Protein AF-A0A2T0JWT3-F1 (afdb_monomer)

pLDDT: mean 93.78, std 5.7, range [60.94, 98.88]

Mean predicted aligned error: 4.59 Å

Secondary structure (DSSP, 8-state):
-HHHHHHHHTSS-SSHHHHHHHHHHHHHHHHHHHHHHHHH---HHHHHHHHHHHHHHHHHHHTTTTT--HHHHHHHHHSS-HHHHHT-SS--HHHHHHHHHHHHHHHHHHHH--STTHHHHHHHHHHHHHHHHHHHHHHHHTTS-HHHHHHHHT-TT-TTHHHHHHHHHHHHHHHHHHHHHHHHHHHHHHHHHHHHHHHS---

InterPro domains:
  IPR014509 Inner membrane protein YjdF-like [PF09997] (5-185)
  IPR058534 Inner membrane protein YjdF [PIRSF020606] (6-188)

Structure (mmCIF, N/CA/C/O backbone):
data_AF-A0A2T0JWT3-F1
#
_entry.id   AF-A0A2T0JWT3-F1
#
loop_
_atom_site.group_PDB
_atom_site.id
_atom_site.type_symbol
_atom_site.label_atom_id
_atom_site.label_alt_id
_atom_site.label_comp_id
_atom_site.label_asym_id
_atom_site.label_entity_id
_atom_site.label_seq_id
_atom_site.pdbx_PDB_ins_code
_atom_site.Cartn_x
_atom_site.Cartn_y
_atom_site.Cartn_z
_atom_site.occupancy
_atom_site.B_iso_or_equiv
_atom_site.auth_seq_id
_atom_site.auth_comp_id
_atom_site.auth_asym_id
_atom_site.auth_atom_id
_atom_site.pdbx_PDB_model_num
ATOM 1 N N . MET A 1 1 ? -15.326 10.216 -9.325 1.00 74.81 1 MET A N 1
ATOM 2 C CA . MET A 1 1 ? -13.850 10.335 -9.256 1.00 74.81 1 MET A CA 1
ATOM 3 C C . MET A 1 1 ? -13.160 8.991 -9.471 1.00 74.81 1 MET A C 1
ATOM 5 O O . MET A 1 1 ? -12.483 8.870 -10.478 1.00 74.81 1 MET A O 1
ATOM 9 N N . PHE A 1 2 ? -13.388 7.963 -8.640 1.00 87.19 2 PHE A N 1
ATOM 10 C CA . PHE A 1 2 ? -12.719 6.653 -8.783 1.00 87.19 2 PHE A CA 1
ATOM 11 C C . PHE A 1 2 ? -12.914 5.973 -10.158 1.00 87.19 2 PHE A C 1
ATOM 13 O O . PHE A 1 2 ? -11.944 5.577 -10.790 1.00 87.19 2 PHE A O 1
ATOM 20 N N . GLY A 1 3 ? -14.143 5.924 -10.688 1.00 86.50 3 GLY A N 1
ATOM 21 C CA . GLY A 1 3 ? -14.382 5.377 -12.036 1.00 86.50 3 GLY A CA 1
ATOM 22 C C . GLY A 1 3 ? -13.688 6.160 -13.162 1.00 86.50 3 GLY A C 1
ATOM 23 O O . GLY A 1 3 ? -13.285 5.573 -14.158 1.00 86.50 3 GLY A O 1
ATOM 24 N N . GLY A 1 4 ? -13.483 7.469 -12.977 1.00 89.88 4 GLY A N 1
ATOM 25 C CA . GLY A 1 4 ? -12.708 8.290 -13.910 1.00 89.88 4 GLY A CA 1
ATOM 26 C C . GLY A 1 4 ? -11.220 7.943 -13.880 1.00 89.88 4 GLY A C 1
ATOM 27 O O . GLY A 1 4 ? -10.606 7.844 -14.934 1.00 89.88 4 GLY A O 1
ATOM 28 N N . LEU A 1 5 ? -10.661 7.679 -12.693 1.00 91.06 5 LEU A N 1
ATOM 29 C CA . LEU A 1 5 ? -9.284 7.198 -12.550 1.00 91.06 5 LEU A CA 1
ATOM 30 C C . LEU A 1 5 ? -9.087 5.864 -13.278 1.00 91.06 5 LEU A C 1
ATOM 32 O O . LEU A 1 5 ? -8.149 5.746 -14.056 1.00 91.06 5 LEU A O 1
ATOM 36 N N . LEU A 1 6 ? -9.992 4.896 -13.089 1.00 90.44 6 LEU A N 1
ATOM 37 C CA . LEU A 1 6 ? -9.939 3.633 -13.834 1.00 90.44 6 LEU A CA 1
ATOM 38 C C . LEU A 1 6 ? -10.000 3.866 -15.347 1.00 90.44 6 LEU A C 1
ATOM 40 O O . LEU A 1 6 ? -9.205 3.308 -16.092 1.00 90.44 6 LEU A O 1
ATOM 44 N N . ALA A 1 7 ? -10.907 4.722 -15.818 1.00 92.31 7 ALA A N 1
ATOM 45 C CA . ALA A 1 7 ? -11.008 5.017 -17.245 1.00 92.31 7 ALA A CA 1
ATOM 46 C C . ALA A 1 7 ? -9.704 5.613 -17.806 1.00 92.31 7 ALA A C 1
ATOM 48 O O . ALA A 1 7 ? -9.259 5.219 -18.882 1.00 92.31 7 ALA A O 1
ATOM 49 N N . VAL A 1 8 ? -9.054 6.509 -17.056 1.00 93.81 8 VAL A N 1
ATOM 50 C CA . VAL A 1 8 ? -7.742 7.062 -17.421 1.00 93.81 8 VAL A CA 1
ATOM 51 C C . VAL A 1 8 ? -6.673 5.973 -17.442 1.00 93.81 8 VAL A C 1
ATOM 53 O O . VAL A 1 8 ? -5.870 5.937 -18.374 1.00 93.81 8 VAL A O 1
ATOM 56 N N . THR A 1 9 ? -6.666 5.048 -16.475 1.00 93.75 9 THR A N 1
ATOM 57 C CA . THR A 1 9 ? -5.662 3.977 -16.466 1.00 93.75 9 THR A CA 1
ATOM 58 C C . THR A 1 9 ? -5.835 2.997 -17.622 1.00 93.75 9 THR A C 1
ATOM 60 O O . THR A 1 9 ? -4.856 2.367 -18.012 1.00 93.75 9 THR A O 1
ATOM 63 N N . TRP A 1 10 ? -7.019 2.930 -18.232 1.00 95.06 10 TRP A N 1
ATOM 64 C CA . TRP A 1 10 ? -7.311 2.151 -19.440 1.00 95.06 10 TRP A CA 1
ATOM 65 C C . TRP A 1 10 ? -7.192 2.941 -20.750 1.00 95.06 10 TRP A C 1
ATOM 67 O O . TRP A 1 10 ? -7.378 2.388 -21.834 1.00 95.06 10 TRP A O 1
ATOM 77 N N . TRP A 1 11 ? -6.837 4.226 -20.701 1.00 95.19 11 TRP A N 1
ATOM 78 C CA . TRP A 1 11 ? -6.586 5.001 -21.911 1.00 95.19 11 TRP A CA 1
ATOM 79 C C . TRP A 1 11 ? -5.241 4.604 -22.524 1.00 95.19 11 TRP A C 1
ATOM 81 O O . TRP A 1 11 ? -4.193 4.979 -22.001 1.00 95.19 11 TRP A O 1
ATOM 91 N N . ARG A 1 12 ? -5.251 3.838 -23.623 1.00 93.94 12 ARG A N 1
ATOM 92 C CA . ARG A 1 12 ? -4.036 3.349 -24.315 1.00 93.94 12 ARG A CA 1
ATOM 93 C C . ARG A 1 12 ? -3.025 2.733 -23.329 1.00 93.94 12 ARG A C 1
ATOM 95 O O . ARG A 1 12 ? -1.985 3.345 -23.066 1.00 93.94 12 ARG A O 1
ATOM 102 N N . PRO A 1 13 ? -3.372 1.604 -22.693 1.00 93.19 13 PRO A N 1
ATOM 103 C CA . PRO A 1 13 ? -2.504 0.975 -21.712 1.00 93.19 13 PRO A CA 1
ATOM 104 C C . PRO A 1 13 ? -1.242 0.422 -22.393 1.00 93.19 13 PRO A C 1
ATOM 106 O O . PRO A 1 13 ? -1.366 -0.175 -23.464 1.00 93.19 13 PRO A O 1
ATOM 109 N N . PRO A 1 14 ? -0.043 0.606 -21.813 1.00 92.25 14 PRO A N 1
ATOM 110 C CA . PRO A 1 14 ? 1.183 0.036 -22.373 1.00 92.25 14 PRO A CA 1
ATOM 111 C C . PRO A 1 14 ? 1.175 -1.501 -22.375 1.00 92.25 14 PRO A C 1
ATOM 113 O O . PRO A 1 14 ? 1.679 -2.108 -23.313 1.00 92.25 14 PRO A O 1
ATOM 116 N N . PHE A 1 15 ? 0.549 -2.105 -21.357 1.00 91.25 15 PHE A N 1
ATOM 117 C CA . PHE A 1 15 ? 0.535 -3.551 -21.100 1.00 91.25 15 PHE A CA 1
ATOM 118 C C . PHE A 1 15 ? -0.899 -4.031 -20.814 1.00 91.25 15 PHE A C 1
ATOM 120 O O . PHE A 1 15 ? -1.272 -4.220 -19.658 1.00 91.25 15 PHE A O 1
ATOM 127 N N . PRO A 1 16 ? -1.785 -4.116 -21.826 1.00 93.06 16 PRO A N 1
ATOM 128 C CA . PRO A 1 16 ? -3.215 -4.340 -21.601 1.00 93.06 16 PRO A CA 1
ATOM 129 C C . PRO A 1 16 ? -3.548 -5.672 -20.914 1.00 93.06 16 PRO A C 1
ATOM 131 O O . PRO A 1 16 ? -4.496 -5.715 -20.130 1.00 93.06 16 PRO A O 1
ATOM 134 N N . ALA A 1 17 ? -2.820 -6.752 -21.217 1.00 90.69 17 ALA A N 1
ATOM 135 C CA . ALA A 1 17 ? -3.115 -8.084 -20.687 1.00 90.69 17 ALA A CA 1
ATOM 136 C C . ALA A 1 17 ? -2.687 -8.203 -19.217 1.00 90.69 17 ALA A C 1
ATOM 138 O O . ALA A 1 17 ? -3.472 -8.606 -18.358 1.00 90.69 17 ALA A O 1
ATOM 139 N N . GLU A 1 18 ? -1.473 -7.762 -18.921 1.00 89.62 18 GLU A N 1
ATOM 140 C CA . GLU A 1 18 ? -0.868 -7.722 -17.595 1.00 89.62 18 GLU A CA 1
ATOM 141 C C . GLU A 1 18 ? -1.643 -6.756 -16.699 1.00 89.62 18 GLU A C 1
ATOM 143 O O . GLU A 1 18 ? -2.041 -7.094 -15.584 1.00 89.62 18 GLU A O 1
ATOM 148 N N . GLN A 1 19 ? -1.989 -5.579 -17.225 1.00 93.31 19 GLN A N 1
ATOM 149 C CA . GLN A 1 19 ? -2.844 -4.637 -16.519 1.00 93.31 19 GLN A CA 1
ATOM 150 C C . GLN A 1 19 ? -4.220 -5.241 -16.193 1.00 93.31 19 GLN A C 1
ATOM 152 O O . GLN A 1 19 ? -4.735 -4.993 -15.102 1.00 93.31 19 GLN A O 1
ATOM 157 N N . ALA A 1 20 ? -4.831 -6.024 -17.094 1.00 92.69 20 ALA A N 1
ATOM 158 C CA . ALA A 1 20 ? -6.101 -6.703 -16.813 1.00 92.69 20 ALA A CA 1
ATOM 159 C C . ALA A 1 20 ? -5.967 -7.689 -15.645 1.00 92.69 20 ALA A C 1
ATOM 161 O O . ALA A 1 20 ? -6.831 -7.733 -14.766 1.00 92.69 20 ALA A O 1
ATOM 162 N N . MET A 1 21 ? -4.869 -8.445 -15.625 1.00 90.06 21 MET A N 1
ATOM 163 C CA . MET A 1 21 ? -4.549 -9.393 -14.566 1.00 90.06 21 MET A CA 1
ATOM 164 C C . MET A 1 21 ? -4.380 -8.683 -13.219 1.00 90.06 21 MET A C 1
ATOM 166 O O . MET A 1 21 ? -5.075 -9.043 -12.271 1.00 90.06 21 MET A O 1
ATOM 170 N N . HIS A 1 22 ? -3.574 -7.623 -13.125 1.00 90.25 22 HIS A N 1
ATOM 171 C CA . HIS A 1 22 ? -3.442 -6.863 -11.874 1.00 90.25 22 HIS A CA 1
ATOM 172 C C . HIS A 1 22 ? -4.758 -6.170 -11.472 1.00 90.25 22 HIS A C 1
ATOM 174 O O . HIS A 1 22 ? -5.126 -6.135 -10.297 1.00 90.25 22 HIS A O 1
ATOM 180 N N . HIS A 1 23 ? -5.545 -5.671 -12.432 1.00 93.00 23 HIS A N 1
ATOM 181 C CA . HIS A 1 23 ? -6.866 -5.101 -12.138 1.00 93.00 23 HIS A CA 1
ATOM 182 C C . HIS A 1 23 ? -7.875 -6.125 -11.616 1.00 93.00 23 HIS A C 1
ATOM 184 O O . HIS A 1 23 ? -8.849 -5.716 -10.981 1.00 93.00 23 HIS A O 1
ATOM 190 N N . SER A 1 24 ? -7.655 -7.430 -11.804 1.00 91.69 24 SER A N 1
ATOM 191 C CA . SER A 1 24 ? -8.515 -8.455 -11.200 1.00 91.69 24 SER A CA 1
ATOM 192 C C . SER A 1 24 ? -8.563 -8.323 -9.670 1.00 91.69 24 SER A C 1
ATOM 194 O O . SER A 1 24 ? -9.649 -8.390 -9.088 1.00 91.69 24 SER A O 1
ATOM 196 N N . LEU A 1 25 ? -7.434 -7.991 -9.028 1.00 92.56 25 LEU A N 1
ATOM 197 C CA . LEU A 1 25 ? -7.370 -7.701 -7.594 1.00 92.56 25 LEU A CA 1
ATOM 198 C C . LEU A 1 25 ? -8.089 -6.402 -7.233 1.00 92.56 25 LEU A C 1
ATOM 200 O O . LEU A 1 25 ? -8.799 -6.349 -6.229 1.00 92.56 25 LEU A O 1
ATOM 204 N N . THR A 1 26 ? -7.976 -5.367 -8.069 1.00 94.50 26 THR A N 1
ATOM 205 C CA . THR A 1 26 ? -8.710 -4.110 -7.856 1.00 94.50 26 THR A CA 1
ATOM 206 C C . THR A 1 26 ? -10.222 -4.343 -7.909 1.00 94.50 26 THR A C 1
ATOM 208 O O . THR A 1 26 ? -10.958 -3.866 -7.043 1.00 94.50 26 THR A O 1
ATOM 211 N N . VAL A 1 27 ? -10.701 -5.120 -8.884 1.00 94.50 27 VAL A N 1
ATOM 212 C CA . VAL A 1 27 ? -12.118 -5.485 -9.011 1.00 94.50 27 VAL A CA 1
ATOM 213 C C . VAL A 1 27 ? -12.571 -6.330 -7.821 1.00 94.50 27 VAL A C 1
ATOM 215 O O . VAL A 1 27 ? -13.605 -6.023 -7.224 1.00 94.50 27 VAL A O 1
ATOM 218 N N . ALA A 1 28 ? -11.793 -7.340 -7.424 1.00 95.50 28 ALA A N 1
ATOM 219 C CA . ALA A 1 28 ? -12.083 -8.143 -6.239 1.00 95.50 28 ALA A CA 1
ATOM 220 C C . ALA A 1 28 ? -12.170 -7.267 -4.975 1.00 95.50 28 ALA A C 1
ATOM 222 O O . ALA A 1 28 ? -13.137 -7.363 -4.217 1.00 95.50 28 ALA A O 1
ATOM 223 N N . GLY A 1 29 ? -11.223 -6.342 -4.797 1.00 95.38 29 GLY A N 1
ATOM 224 C CA . GLY A 1 29 ? -11.204 -5.375 -3.702 1.00 95.38 29 GLY A CA 1
ATOM 225 C C . GLY A 1 29 ? -12.430 -4.459 -3.686 1.00 95.38 29 GLY A C 1
ATOM 226 O O . GLY A 1 29 ? -13.025 -4.254 -2.628 1.00 95.38 29 GLY A O 1
ATOM 227 N N . LEU A 1 30 ? -12.876 -3.964 -4.846 1.00 96.00 30 LEU A N 1
ATOM 228 C CA . LEU A 1 30 ? -14.108 -3.173 -4.961 1.00 96.00 30 LEU A CA 1
ATOM 229 C C . LEU A 1 30 ? -15.350 -3.980 -4.589 1.00 96.00 30 LEU A C 1
ATOM 231 O O . LEU A 1 30 ? -16.206 -3.484 -3.855 1.00 96.00 30 LEU A O 1
ATOM 235 N N . VAL A 1 31 ? -15.453 -5.221 -5.068 1.00 96.81 31 VAL A N 1
ATOM 236 C CA . VAL A 1 31 ? -16.569 -6.109 -4.724 1.00 96.81 31 VAL A CA 1
ATOM 237 C C . VAL A 1 31 ? -16.599 -6.345 -3.216 1.00 96.81 31 VAL A C 1
ATOM 239 O O . VAL A 1 31 ? -17.642 -6.147 -2.589 1.00 96.81 31 VAL A O 1
ATOM 242 N N . VAL A 1 32 ? -15.460 -6.684 -2.606 1.00 96.19 32 VAL A N 1
ATOM 243 C CA . VAL A 1 32 ? -15.346 -6.865 -1.151 1.00 96.19 32 VAL A CA 1
ATOM 244 C C . VAL A 1 32 ? -15.725 -5.583 -0.408 1.00 96.19 32 VAL A C 1
ATOM 246 O O . VAL A 1 32 ? -16.536 -5.643 0.517 1.00 96.19 32 VAL A O 1
ATOM 249 N N . LEU A 1 33 ? -15.224 -4.419 -0.832 1.00 96.31 33 LEU A N 1
ATOM 250 C CA . LEU A 1 33 ? -15.557 -3.125 -0.233 1.00 96.31 33 LEU A CA 1
ATOM 251 C C . LEU A 1 33 ? -17.069 -2.865 -0.257 1.00 96.31 33 LEU A C 1
ATOM 253 O O . LEU A 1 33 ? -17.649 -2.508 0.771 1.00 96.31 33 LEU A O 1
ATOM 257 N N . ILE A 1 34 ? -17.723 -3.083 -1.402 1.00 96.06 34 ILE A N 1
ATOM 258 C CA . ILE A 1 34 ? -19.172 -2.905 -1.560 1.00 96.06 34 ILE A CA 1
ATOM 259 C C . ILE A 1 34 ? -19.931 -3.868 -0.641 1.00 96.06 34 ILE A C 1
ATOM 261 O O . ILE A 1 34 ? -20.852 -3.450 0.067 1.00 96.06 34 ILE A O 1
ATOM 265 N N . LEU A 1 35 ? -19.549 -5.147 -0.607 1.00 96.88 35 LEU A N 1
ATOM 266 C CA . LEU A 1 35 ? -20.199 -6.156 0.232 1.00 96.88 35 LEU A CA 1
ATOM 267 C C . LEU A 1 35 ? -20.052 -5.840 1.727 1.00 96.88 35 LEU A C 1
ATOM 269 O O . LEU A 1 35 ? -21.036 -5.893 2.471 1.00 96.88 35 LEU A O 1
ATOM 273 N N . VAL A 1 36 ? -18.849 -5.468 2.171 1.00 95.31 36 VAL A N 1
ATOM 274 C CA . VAL A 1 36 ? -18.580 -5.087 3.564 1.00 95.31 36 VAL A CA 1
ATOM 275 C C . VAL A 1 36 ? -19.336 -3.811 3.926 1.00 95.31 36 VAL A C 1
ATOM 277 O O . VAL A 1 36 ? -19.987 -3.774 4.971 1.00 95.31 36 VAL A O 1
ATOM 280 N N . HIS A 1 37 ? -19.332 -2.792 3.062 1.00 95.31 37 HIS A N 1
ATOM 281 C CA . HIS A 1 37 ? -20.072 -1.554 3.300 1.00 95.31 37 HIS A CA 1
ATOM 282 C C . HIS A 1 37 ? -21.583 -1.806 3.408 1.00 95.31 37 HIS A C 1
ATOM 284 O O . HIS A 1 37 ? -22.215 -1.315 4.341 1.00 95.31 37 HIS A O 1
ATOM 290 N N . ARG A 1 38 ? -22.163 -2.645 2.538 1.00 94.75 38 ARG A N 1
ATOM 291 C CA . ARG A 1 38 ? -23.588 -3.012 2.615 1.00 94.75 38 ARG A CA 1
ATOM 292 C C . ARG A 1 38 ? -23.946 -3.752 3.904 1.00 94.75 38 ARG A C 1
ATOM 294 O O . ARG A 1 38 ? -25.034 -3.542 4.431 1.00 94.75 38 ARG A O 1
ATOM 301 N N . ARG A 1 39 ? -23.051 -4.604 4.416 1.00 94.38 39 ARG A N 1
ATOM 302 C CA . ARG A 1 39 ? -23.289 -5.392 5.640 1.00 94.38 39 ARG A CA 1
ATOM 303 C C . ARG A 1 39 ? -23.020 -4.620 6.931 1.00 94.38 39 ARG A C 1
ATOM 305 O O . ARG A 1 39 ? -23.690 -4.864 7.928 1.00 94.38 39 ARG A O 1
ATOM 312 N N . ARG A 1 40 ? -22.008 -3.749 6.949 1.00 90.88 40 ARG A N 1
ATOM 313 C CA . ARG A 1 40 ? -21.464 -3.151 8.184 1.00 90.88 40 ARG A CA 1
ATOM 314 C C . ARG A 1 40 ? -21.520 -1.625 8.219 1.00 90.88 40 ARG A C 1
ATOM 316 O O . ARG A 1 40 ? -21.182 -1.071 9.255 1.00 90.88 40 ARG A O 1
ATOM 323 N N . ARG A 1 41 ? -21.949 -0.967 7.132 1.00 92.00 41 ARG A N 1
ATOM 324 C CA . ARG A 1 41 ? -21.968 0.498 6.958 1.00 92.00 41 ARG A CA 1
ATOM 325 C C . ARG A 1 41 ? -20.652 1.139 7.401 1.00 92.00 41 ARG A C 1
ATOM 327 O O . ARG A 1 41 ? -20.584 1.801 8.431 1.00 92.00 41 ARG A O 1
ATOM 334 N N . LEU A 1 42 ? -19.599 0.904 6.614 1.00 92.50 42 LEU A N 1
ATOM 335 C CA . LEU A 1 42 ? -18.275 1.477 6.874 1.00 92.50 42 LEU A CA 1
ATOM 336 C C . LEU A 1 42 ? -18.356 3.001 7.058 1.00 92.50 42 LEU A C 1
ATOM 338 O O . LEU A 1 42 ? -19.050 3.652 6.270 1.00 92.50 42 LEU A O 1
ATOM 342 N N . PRO A 1 43 ? -17.621 3.576 8.028 1.00 94.25 43 PRO A N 1
ATOM 343 C CA . PRO A 1 43 ? -17.493 5.020 8.125 1.00 94.25 43 PRO A CA 1
ATOM 344 C C . PRO A 1 43 ? -16.812 5.562 6.866 1.00 94.25 43 PRO A C 1
ATOM 346 O O . PRO A 1 43 ? -16.016 4.871 6.219 1.00 94.25 43 PRO A O 1
ATOM 349 N N . PHE A 1 44 ? -17.109 6.818 6.531 1.00 95.19 44 PHE A N 1
ATOM 350 C CA . PHE A 1 44 ? -16.586 7.462 5.326 1.00 95.19 44 PHE A CA 1
ATOM 351 C C . PHE A 1 44 ? -15.054 7.403 5.248 1.00 95.19 44 PHE A C 1
ATOM 353 O O . PHE A 1 44 ? -14.516 7.111 4.186 1.00 95.19 44 PHE A O 1
ATOM 360 N N . SER A 1 45 ? -14.357 7.597 6.372 1.00 95.31 45 SER A N 1
ATOM 361 C CA . SER A 1 45 ? -12.893 7.521 6.443 1.00 95.31 45 SER A CA 1
ATOM 362 C C . SER A 1 45 ? -12.355 6.154 6.018 1.00 95.31 45 SER A C 1
ATOM 364 O O . SER A 1 45 ? -11.473 6.087 5.169 1.00 95.31 45 SER A O 1
ATOM 366 N N . SER A 1 46 ? -12.916 5.058 6.538 1.00 96.25 46 SER A N 1
ATOM 367 C CA . SER A 1 46 ? -12.519 3.703 6.140 1.00 96.25 46 SER A CA 1
ATOM 368 C C . SER A 1 46 ? -12.808 3.438 4.668 1.00 96.25 46 SER A C 1
ATOM 370 O O . SER A 1 46 ? -11.968 2.885 3.970 1.00 96.25 46 SER A O 1
ATOM 372 N N . TYR A 1 47 ? -13.974 3.860 4.178 1.00 96.31 47 TYR A N 1
ATOM 373 C CA . TYR A 1 47 ? -14.327 3.700 2.769 1.00 96.31 47 TYR A CA 1
ATOM 374 C C . TYR A 1 47 ? -13.371 4.479 1.849 1.00 96.31 47 TYR A C 1
ATOM 376 O O . TYR A 1 47 ? -12.903 3.946 0.844 1.00 96.31 47 TYR A O 1
ATOM 384 N N . ALA A 1 48 ? -13.035 5.716 2.221 1.00 96.69 48 ALA A N 1
ATOM 385 C CA . ALA A 1 48 ? -12.100 6.562 1.492 1.00 96.69 48 ALA A CA 1
ATOM 386 C C . ALA A 1 48 ? -10.678 5.984 1.484 1.00 96.69 48 ALA A C 1
ATOM 388 O O . ALA A 1 48 ? -10.063 5.959 0.425 1.00 96.69 48 ALA A O 1
ATOM 389 N N . LEU A 1 49 ? -10.179 5.467 2.614 1.00 97.94 49 LEU A N 1
ATOM 390 C CA . LEU A 1 49 ? -8.857 4.828 2.689 1.00 97.94 49 LEU A CA 1
ATOM 391 C C . LEU A 1 49 ? -8.742 3.643 1.725 1.00 97.94 49 LEU A C 1
ATOM 393 O O . LEU A 1 49 ? -7.772 3.556 0.976 1.00 97.94 49 LEU A O 1
ATOM 397 N N . ILE A 1 50 ? -9.755 2.771 1.681 1.00 97.75 50 ILE A N 1
ATOM 398 C CA . ILE A 1 50 ? -9.748 1.641 0.743 1.00 97.75 50 ILE A CA 1
ATOM 399 C C . ILE A 1 50 ? -9.819 2.128 -0.710 1.00 97.75 50 ILE A C 1
ATOM 401 O O . ILE A 1 50 ? -9.103 1.606 -1.558 1.00 97.75 50 ILE A O 1
ATOM 405 N N . LEU A 1 51 ? -10.620 3.155 -1.019 1.00 97.19 51 LEU A N 1
ATOM 406 C CA . LEU A 1 51 ? -10.650 3.726 -2.372 1.00 97.19 51 LEU A CA 1
ATOM 407 C C . LEU A 1 51 ? -9.331 4.395 -2.779 1.00 97.19 51 LEU A C 1
ATOM 409 O O . LEU A 1 51 ? -8.956 4.306 -3.946 1.00 97.19 51 LEU A O 1
ATOM 413 N N . ILE A 1 52 ? -8.639 5.058 -1.851 1.00 97.31 52 ILE A N 1
ATOM 414 C CA . ILE A 1 52 ? -7.314 5.645 -2.092 1.00 97.31 52 ILE A CA 1
ATOM 415 C C . ILE A 1 52 ? -6.324 4.535 -2.440 1.00 97.31 52 ILE A C 1
ATOM 417 O O . ILE A 1 52 ? -5.658 4.625 -3.470 1.00 97.31 52 ILE A O 1
ATOM 421 N N . PHE A 1 53 ? -6.285 3.465 -1.640 1.00 98.19 53 PHE A N 1
ATOM 422 C CA . PHE A 1 53 ? -5.435 2.309 -1.914 1.00 98.19 53 PHE A CA 1
ATOM 423 C C . PHE A 1 53 ? -5.745 1.676 -3.276 1.00 98.19 53 PHE A C 1
ATOM 425 O O . PHE A 1 53 ? -4.845 1.502 -4.091 1.00 98.19 53 PHE A O 1
ATOM 432 N N . LEU A 1 54 ? -7.019 1.399 -3.570 1.00 97.75 54 LEU A N 1
ATOM 433 C CA . LEU A 1 54 ? -7.420 0.826 -4.860 1.00 97.75 54 LEU A CA 1
ATOM 434 C C . LEU A 1 54 ? -7.093 1.761 -6.033 1.00 97.75 54 LEU A C 1
ATOM 436 O O . LEU A 1 54 ? -6.825 1.300 -7.140 1.00 97.75 54 LEU A O 1
ATOM 440 N N . GLY A 1 55 ? -7.092 3.075 -5.803 1.00 97.38 55 GLY A N 1
ATOM 441 C CA . GLY A 1 55 ? -6.690 4.059 -6.800 1.00 97.38 55 GLY A CA 1
ATOM 442 C C . GLY A 1 55 ? -5.192 3.995 -7.078 1.00 97.38 55 GLY A C 1
ATOM 443 O O . GLY A 1 55 ? -4.790 3.955 -8.239 1.00 97.38 55 GLY A O 1
ATOM 444 N N . LEU A 1 56 ? -4.375 3.908 -6.027 1.00 97.38 56 LEU A N 1
ATOM 445 C CA . LEU A 1 56 ? -2.932 3.716 -6.150 1.00 97.38 56 LEU A CA 1
ATOM 446 C C . LEU A 1 56 ? -2.602 2.391 -6.854 1.00 97.38 56 LEU A C 1
ATOM 448 O O . LEU A 1 56 ? -1.818 2.385 -7.797 1.00 97.38 56 LEU A O 1
ATOM 452 N N . HIS A 1 57 ? -3.274 1.303 -6.476 1.00 96.94 57 HIS A N 1
ATOM 453 C CA . HIS A 1 57 ? -3.156 0.000 -7.135 1.00 96.94 57 HIS A CA 1
ATOM 454 C C . HIS A 1 57 ? -3.543 0.073 -8.621 1.00 96.94 57 HIS A C 1
ATOM 456 O O . HIS A 1 57 ? -2.911 -0.552 -9.468 1.00 96.94 57 HIS A O 1
ATOM 462 N N . SER A 1 58 ? -4.560 0.864 -8.972 1.00 96.88 58 SER A N 1
ATOM 463 C CA . SER A 1 58 ? -4.977 1.055 -10.368 1.00 96.88 58 SER A CA 1
ATOM 464 C C . SER A 1 58 ? -3.931 1.792 -11.201 1.00 96.88 58 SER A C 1
ATOM 466 O O . SER A 1 58 ? -3.767 1.498 -12.386 1.00 96.88 58 SER A O 1
ATOM 468 N N . VAL A 1 59 ? -3.258 2.773 -10.592 1.00 96.81 59 VAL A N 1
ATOM 469 C CA . VAL A 1 59 ? -2.112 3.468 -11.188 1.00 96.81 59 VAL A CA 1
ATOM 470 C C . VAL A 1 59 ? -0.970 2.470 -11.359 1.00 96.81 59 VAL A C 1
ATOM 472 O O . VAL A 1 59 ? -0.490 2.326 -12.474 1.00 96.81 59 VAL A O 1
ATOM 475 N N . ALA A 1 60 ? -0.610 1.716 -10.318 1.00 95.88 60 ALA A N 1
ATOM 476 C CA . ALA A 1 60 ? 0.456 0.715 -10.370 1.00 95.88 60 ALA A CA 1
ATOM 477 C C . ALA A 1 60 ? 0.241 -0.311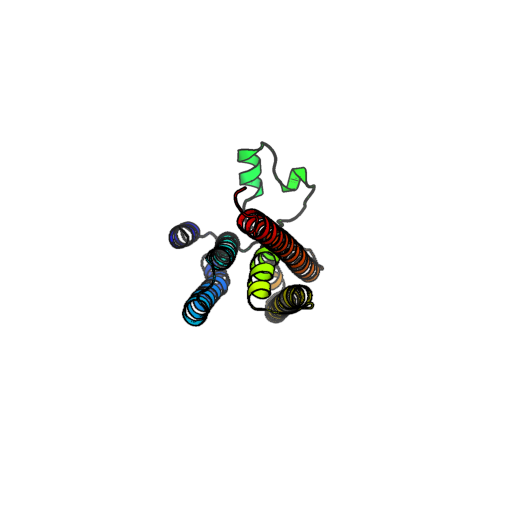 -11.495 1.00 95.88 60 ALA A C 1
ATOM 479 O O . ALA A 1 60 ? 1.106 -0.487 -12.351 1.00 95.88 60 ALA A O 1
ATOM 480 N N . ALA A 1 61 ? -0.959 -0.898 -11.559 1.00 94.75 61 ALA A N 1
ATOM 481 C CA . ALA A 1 61 ? -1.337 -1.923 -12.529 1.00 94.75 61 ALA A CA 1
ATOM 482 C C . ALA A 1 61 ? -1.153 -1.481 -13.989 1.00 94.75 61 ALA A C 1
ATOM 484 O O . ALA A 1 61 ? -0.799 -2.295 -14.837 1.00 94.75 61 ALA A O 1
ATOM 485 N N . ARG A 1 62 ? -1.356 -0.193 -14.300 1.00 95.19 62 ARG A N 1
ATOM 486 C CA . ARG A 1 62 ? -1.157 0.333 -15.662 1.00 95.19 62 ARG A CA 1
ATOM 487 C C . ARG A 1 62 ? 0.277 0.190 -16.157 1.00 95.19 62 ARG A C 1
ATOM 489 O O . ARG A 1 62 ? 0.497 0.035 -17.357 1.00 95.19 62 ARG A O 1
ATOM 496 N N . TRP A 1 63 ? 1.232 0.282 -15.247 1.00 95.00 63 TRP A N 1
ATOM 497 C CA . TRP A 1 63 ? 2.651 0.197 -15.555 1.00 95.00 63 TRP A CA 1
ATOM 498 C C . TRP A 1 63 ? 3.309 -0.996 -14.861 1.00 95.00 63 TRP A C 1
ATOM 500 O O . TRP A 1 63 ? 4.508 -0.960 -14.596 1.00 95.00 63 TRP A O 1
ATOM 510 N N . MET A 1 64 ? 2.521 -2.034 -14.553 1.00 92.69 64 MET A N 1
ATOM 511 C CA . MET A 1 64 ? 2.990 -3.278 -13.932 1.00 92.69 64 MET A CA 1
ATOM 512 C C . MET A 1 64 ? 3.867 -3.029 -12.698 1.00 92.69 64 MET A C 1
ATOM 514 O O . MET A 1 64 ? 4.803 -3.772 -12.454 1.00 92.69 64 MET A O 1
ATOM 518 N N . TYR A 1 65 ? 3.571 -1.960 -11.946 1.00 93.75 65 TYR A N 1
ATOM 519 C CA . TYR A 1 65 ? 4.301 -1.491 -10.764 1.00 93.75 65 TYR A CA 1
ATOM 520 C C . TYR A 1 65 ? 5.731 -1.006 -11.064 1.00 93.75 65 TYR A C 1
ATOM 522 O O . TYR A 1 65 ? 6.067 0.135 -10.753 1.00 93.75 65 TYR A O 1
ATOM 530 N N . SER A 1 66 ? 6.544 -1.804 -11.750 1.00 93.75 66 SER A N 1
ATOM 531 C CA . SER A 1 66 ? 7.954 -1.553 -12.058 1.00 93.75 66 SER A CA 1
ATOM 532 C C . SER A 1 66 ? 8.213 -0.422 -13.056 1.00 93.75 66 SER A C 1
ATOM 534 O O . SER A 1 66 ? 9.331 0.091 -13.111 1.00 93.75 66 SER A O 1
ATOM 536 N N . PHE A 1 67 ? 7.216 -0.023 -13.852 1.00 94.19 67 PHE A N 1
ATOM 537 C CA . PHE A 1 67 ? 7.384 0.966 -14.926 1.00 94.19 67 PHE A CA 1
ATOM 538 C C . PHE A 1 67 ? 6.612 2.264 -14.683 1.00 94.19 67 PHE A C 1
ATOM 540 O O . PHE A 1 67 ? 6.401 3.039 -15.620 1.00 94.19 67 PHE A O 1
ATOM 547 N N . VAL A 1 68 ? 6.136 2.506 -13.455 1.00 96.31 68 VAL A N 1
ATOM 548 C CA . VAL A 1 68 ? 5.424 3.752 -13.148 1.00 96.31 68 VAL A CA 1
ATOM 549 C C . VAL A 1 68 ? 6.392 4.925 -13.328 1.00 96.31 68 VAL A C 1
ATOM 551 O O . VAL A 1 68 ? 7.421 4.956 -12.649 1.00 96.31 68 VAL A O 1
ATOM 554 N N . PRO A 1 69 ? 6.086 5.908 -14.196 1.00 96.69 69 PRO A N 1
ATOM 555 C CA . PRO A 1 69 ? 7.041 6.940 -14.595 1.00 96.69 69 PRO A CA 1
ATOM 556 C C . PRO A 1 69 ? 7.111 8.085 -13.572 1.00 96.69 69 PRO A C 1
ATOM 558 O O . PRO A 1 69 ? 7.033 9.261 -13.929 1.00 96.69 69 PRO A O 1
ATOM 561 N N . TYR A 1 70 ? 7.239 7.755 -12.281 1.00 96.38 70 TYR A N 1
ATOM 562 C CA . TYR A 1 70 ? 7.292 8.766 -11.226 1.00 96.38 70 TYR A CA 1
ATOM 563 C C . TYR A 1 70 ? 8.518 9.669 -11.367 1.00 96.38 70 TYR A C 1
ATOM 565 O O . TYR A 1 70 ? 8.423 10.847 -11.044 1.00 96.38 70 TYR A O 1
ATOM 573 N N . ASP A 1 71 ? 9.631 9.157 -11.897 1.00 96.94 71 ASP A N 1
ATOM 574 C CA . ASP A 1 71 ? 10.852 9.937 -12.100 1.00 96.94 71 ASP A CA 1
ATOM 575 C C . ASP A 1 71 ? 10.677 11.034 -13.145 1.00 96.94 71 ASP A C 1
ATOM 577 O O . ASP A 1 71 ? 11.143 12.157 -12.947 1.00 96.94 71 ASP A O 1
ATOM 581 N N . ASP A 1 72 ? 9.949 10.744 -14.224 1.00 97.12 72 ASP A N 1
ATOM 582 C CA . ASP A 1 72 ? 9.611 11.744 -15.234 1.00 97.12 72 ASP A CA 1
ATOM 583 C C . ASP A 1 72 ? 8.663 12.798 -14.660 1.00 97.12 72 ASP A C 1
ATOM 585 O O . ASP A 1 72 ? 8.837 13.993 -14.911 1.00 97.12 72 ASP A O 1
ATOM 589 N N . TRP A 1 73 ? 7.694 12.382 -13.836 1.00 96.69 73 TRP A N 1
ATOM 590 C CA . TRP A 1 73 ? 6.787 13.307 -13.155 1.00 96.69 73 TRP A CA 1
ATOM 591 C C . TRP A 1 73 ? 7.540 14.225 -12.193 1.00 96.69 73 TRP A C 1
ATOM 593 O O . TRP A 1 73 ? 7.347 15.439 -12.229 1.00 96.69 73 TRP A O 1
ATOM 603 N N . THR A 1 74 ? 8.424 13.681 -11.353 1.00 97.38 74 THR A N 1
ATOM 604 C CA . THR A 1 74 ? 9.197 14.489 -10.403 1.00 97.38 74 THR A CA 1
ATOM 605 C C . THR A 1 74 ? 10.218 15.364 -11.106 1.00 97.38 74 THR A C 1
ATOM 607 O O . THR A 1 74 ? 10.384 16.512 -10.710 1.00 97.38 74 THR A O 1
ATOM 610 N N . ARG A 1 75 ? 10.827 14.899 -12.202 1.00 97.31 75 ARG A N 1
ATOM 611 C CA . ARG A 1 75 ? 11.722 15.729 -13.013 1.00 97.31 75 ARG A CA 1
ATOM 612 C C . ARG A 1 75 ? 10.973 16.908 -13.629 1.00 97.31 75 ARG A C 1
ATOM 614 O O . ARG A 1 75 ? 11.470 18.029 -13.576 1.00 97.31 75 ARG A O 1
ATOM 621 N N . ALA A 1 76 ? 9.765 16.687 -14.145 1.00 97.25 76 ALA A N 1
ATOM 622 C CA . ALA A 1 76 ? 8.925 17.757 -14.681 1.00 97.25 76 ALA A CA 1
ATOM 623 C C . ALA A 1 76 ? 8.470 18.767 -13.609 1.00 97.25 76 ALA A C 1
ATOM 625 O O . ALA A 1 76 ? 8.323 19.949 -13.912 1.00 97.25 76 ALA A O 1
ATOM 626 N N . LEU A 1 77 ? 8.247 18.319 -12.367 1.00 97.12 77 LEU A N 1
ATOM 627 C CA . LEU A 1 77 ? 7.738 19.160 -11.275 1.00 97.12 77 LEU A CA 1
ATOM 628 C C . LEU A 1 77 ? 8.835 19.865 -10.465 1.00 97.12 77 LEU A C 1
ATOM 630 O O . LEU A 1 77 ? 8.640 20.997 -10.028 1.00 97.12 77 LEU A O 1
ATOM 634 N N . PHE A 1 78 ? 9.968 19.201 -10.246 1.00 96.44 78 PHE A N 1
ATOM 635 C CA . PHE A 1 78 ? 11.015 19.619 -9.307 1.00 96.44 78 PHE A CA 1
ATOM 636 C C . PHE A 1 78 ? 12.392 19.788 -9.963 1.00 96.44 78 PHE A C 1
ATOM 638 O O . PHE A 1 78 ? 13.334 20.207 -9.296 1.00 96.44 78 PHE A O 1
ATOM 645 N N . GLY A 1 79 ? 12.536 19.467 -11.252 1.00 96.19 79 GLY A N 1
ATOM 646 C CA . GLY A 1 79 ? 13.801 19.577 -11.987 1.00 96.19 79 GLY A CA 1
ATOM 647 C C . GLY A 1 79 ? 14.804 18.446 -11.726 1.00 96.19 79 GLY A C 1
ATOM 648 O O . GLY A 1 79 ? 15.860 18.425 -12.347 1.00 96.19 79 GLY A O 1
ATOM 649 N N . THR A 1 80 ? 14.480 17.492 -10.851 1.00 95.81 80 THR A N 1
ATOM 650 C CA . THR A 1 80 ? 15.281 16.292 -10.566 1.00 95.81 80 THR A CA 1
ATOM 651 C C . THR A 1 80 ? 14.364 15.085 -10.414 1.00 95.81 80 THR A C 1
ATOM 653 O O . THR A 1 80 ? 13.202 15.227 -10.022 1.00 95.81 80 THR A O 1
ATOM 656 N N . SER A 1 81 ? 14.852 13.898 -10.771 1.00 96.62 81 SER A N 1
ATOM 657 C CA . SER A 1 81 ? 14.086 12.677 -10.530 1.00 96.62 81 SER A CA 1
ATOM 658 C C . SER A 1 81 ? 14.168 12.240 -9.065 1.00 96.62 81 SER A C 1
ATOM 660 O O . SER A 1 81 ? 15.134 12.540 -8.361 1.00 96.62 81 SER A O 1
ATOM 662 N N . LEU A 1 82 ? 13.144 11.529 -8.596 1.00 95.94 82 LEU A N 1
ATOM 663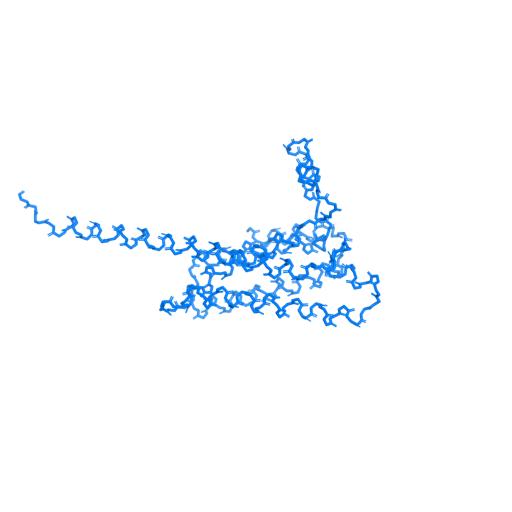 C CA . LEU A 1 82 ? 13.105 11.020 -7.230 1.00 95.94 82 LEU A CA 1
ATOM 664 C C . LEU A 1 82 ? 14.222 9.998 -7.000 1.00 95.94 82 LEU A C 1
ATOM 666 O O . LEU A 1 82 ? 14.876 10.032 -5.959 1.00 95.94 82 LEU A O 1
ATOM 670 N N . SER A 1 83 ? 14.467 9.136 -7.987 1.00 95.44 83 SER A N 1
ATOM 671 C CA . SER A 1 83 ? 15.528 8.135 -7.928 1.00 95.44 83 SER A CA 1
ATOM 672 C C . SER A 1 83 ? 16.919 8.777 -7.903 1.00 95.44 83 SER A C 1
ATOM 674 O O . SER A 1 83 ? 17.743 8.364 -7.094 1.00 95.44 83 SER A O 1
ATOM 676 N N . GLU A 1 84 ? 17.181 9.835 -8.685 1.00 94.81 84 GLU A N 1
ATOM 677 C CA . GLU A 1 84 ? 18.445 10.597 -8.600 1.00 94.81 84 GLU A CA 1
ATOM 678 C C . GLU A 1 84 ? 18.638 11.215 -7.207 1.00 94.81 84 GLU A C 1
ATOM 680 O O . GLU A 1 84 ? 19.711 11.091 -6.618 1.00 94.81 84 GLU A O 1
ATOM 685 N N . ALA A 1 85 ? 17.600 11.858 -6.661 1.00 96.00 85 ALA A N 1
ATOM 686 C CA . ALA A 1 85 ? 17.674 12.511 -5.356 1.00 96.00 85 ALA A CA 1
ATOM 687 C C . ALA A 1 85 ? 17.904 11.518 -4.202 1.00 96.00 85 ALA A C 1
ATOM 689 O O . ALA A 1 85 ? 18.547 11.862 -3.210 1.00 96.00 85 ALA A O 1
ATOM 690 N N . ALA A 1 86 ? 17.379 10.297 -4.324 1.00 95.69 86 ALA A N 1
ATOM 691 C CA . ALA A 1 86 ? 17.486 9.250 -3.312 1.00 95.69 86 ALA A CA 1
ATOM 692 C C . ALA A 1 86 ? 18.632 8.247 -3.559 1.00 95.69 86 ALA A C 1
ATOM 694 O O . ALA A 1 86 ? 18.897 7.411 -2.694 1.00 95.69 86 ALA A O 1
ATOM 695 N N . GLY A 1 87 ? 19.307 8.319 -4.712 1.00 95.81 87 GLY A N 1
ATOM 696 C CA . GLY A 1 87 ? 20.332 7.356 -5.125 1.00 95.81 87 GLY A CA 1
ATOM 697 C C . GLY A 1 87 ? 19.774 5.956 -5.399 1.00 95.81 87 GLY A C 1
ATOM 698 O O . GLY A 1 87 ? 20.425 4.964 -5.080 1.00 95.81 87 GLY A O 1
ATOM 699 N N . TRP A 1 88 ? 18.549 5.861 -5.915 1.00 95.19 88 TRP A N 1
ATOM 700 C CA . TRP A 1 88 ? 17.894 4.586 -6.199 1.00 95.19 88 TRP A CA 1
ATOM 701 C C . TRP A 1 88 ? 18.261 4.050 -7.578 1.00 95.19 88 TRP A C 1
ATOM 703 O O . TRP A 1 88 ? 18.292 4.783 -8.563 1.00 95.19 88 TRP A O 1
ATOM 713 N N . GLU A 1 89 ? 18.481 2.739 -7.639 1.00 92.56 89 GLU A N 1
ATOM 714 C CA . GLU A 1 89 ? 18.826 2.021 -8.872 1.00 92.56 89 GLU A CA 1
ATOM 715 C C . GLU A 1 89 ? 17.621 1.296 -9.493 1.00 92.56 89 GLU A C 1
ATOM 717 O O . GLU A 1 89 ? 17.701 0.828 -10.627 1.00 92.56 89 GLU A O 1
ATOM 722 N N . ARG A 1 90 ? 16.495 1.210 -8.766 1.00 93.44 90 ARG A N 1
ATOM 723 C CA . ARG A 1 90 ? 15.262 0.553 -9.219 1.00 93.44 90 ARG A CA 1
ATOM 724 C C . ARG A 1 90 ? 14.023 1.410 -8.970 1.00 93.44 90 ARG A C 1
ATOM 726 O O . ARG A 1 90 ? 14.058 2.385 -8.220 1.00 93.44 90 ARG A O 1
ATOM 733 N N . ASN A 1 91 ? 12.913 1.008 -9.582 1.00 95.69 91 ASN A N 1
ATOM 734 C CA . ASN A 1 91 ? 11.617 1.632 -9.372 1.00 95.69 91 ASN A CA 1
ATOM 735 C C . ASN A 1 91 ? 11.014 1.143 -8.045 1.00 95.69 91 ASN A C 1
ATOM 737 O O . ASN A 1 91 ? 10.865 -0.054 -7.820 1.00 95.69 91 ASN A O 1
ATOM 741 N N . HIS A 1 92 ? 10.643 2.062 -7.155 1.00 96.19 92 HIS A N 1
ATOM 742 C CA . HIS A 1 92 ? 10.095 1.718 -5.836 1.00 96.19 92 HIS A CA 1
ATOM 743 C C . HIS A 1 92 ? 8.580 1.921 -5.715 1.00 96.19 92 HIS A C 1
ATOM 745 O O . HIS A 1 92 ? 8.059 2.067 -4.607 1.00 96.19 92 HIS A O 1
ATOM 751 N N . PHE A 1 93 ? 7.845 1.947 -6.829 1.00 96.75 93 PHE A N 1
ATOM 752 C CA . PHE A 1 93 ? 6.401 2.155 -6.764 1.00 96.75 93 PHE A CA 1
ATOM 753 C C . PHE A 1 93 ? 5.669 0.985 -6.105 1.00 96.75 93 PHE A C 1
ATOM 755 O O . PHE A 1 93 ? 4.700 1.213 -5.384 1.00 96.75 93 PHE A O 1
ATOM 762 N N . ASP A 1 94 ? 6.152 -0.244 -6.280 1.00 95.75 94 ASP A N 1
ATOM 763 C CA . ASP A 1 94 ? 5.572 -1.405 -5.607 1.00 95.75 94 ASP A CA 1
ATOM 764 C C . ASP A 1 94 ? 5.681 -1.301 -4.077 1.00 95.75 94 ASP A C 1
ATOM 766 O O . ASP A 1 94 ? 4.682 -1.291 -3.356 1.00 95.75 94 ASP A O 1
ATOM 770 N N . ARG A 1 95 ? 6.875 -0.967 -3.586 1.00 96.94 95 ARG A N 1
ATOM 771 C CA . ARG A 1 95 ? 7.127 -0.625 -2.176 1.00 96.94 95 ARG A CA 1
ATOM 772 C C . ARG A 1 95 ? 6.198 0.453 -1.630 1.00 96.94 95 ARG A C 1
ATOM 774 O O . ARG A 1 95 ? 5.763 0.384 -0.477 1.00 96.94 95 ARG A O 1
ATOM 781 N N . LEU A 1 96 ? 5.891 1.465 -2.441 1.00 97.81 96 LEU A N 1
ATOM 782 C CA . LEU A 1 96 ? 4.920 2.494 -2.078 1.00 97.81 96 LEU A CA 1
ATOM 783 C C . LEU A 1 96 ? 3.506 1.909 -1.949 1.00 97.81 96 LEU A C 1
ATOM 785 O O . LEU A 1 96 ? 2.794 2.272 -1.010 1.00 97.81 96 LEU A O 1
ATOM 789 N N . VAL A 1 97 ? 3.098 1.009 -2.848 1.00 98.06 97 VAL A N 1
ATOM 790 C CA . VAL A 1 97 ? 1.812 0.300 -2.763 1.00 98.06 97 VAL A CA 1
ATOM 791 C C . VAL A 1 97 ? 1.744 -0.553 -1.498 1.00 98.06 97 VAL A C 1
ATOM 793 O O . VAL A 1 97 ? 0.742 -0.462 -0.790 1.00 98.06 97 VAL A O 1
ATOM 796 N N . HIS A 1 98 ? 2.798 -1.290 -1.145 1.00 98.50 98 HIS A N 1
ATOM 797 C CA . HIS A 1 98 ? 2.842 -2.084 0.089 1.00 98.50 98 HIS A CA 1
ATOM 798 C C . HIS A 1 98 ? 2.779 -1.210 1.346 1.00 98.50 98 HIS A C 1
ATOM 800 O O . HIS A 1 98 ? 1.962 -1.451 2.239 1.00 98.50 98 HIS A O 1
ATOM 806 N N . LEU A 1 99 ? 3.547 -0.119 1.400 1.00 98.81 99 LEU A N 1
ATOM 807 C CA . LEU A 1 99 ? 3.437 0.855 2.489 1.00 98.81 99 LEU A CA 1
ATOM 808 C C . LEU A 1 99 ? 2.009 1.421 2.598 1.00 98.81 99 LEU A C 1
ATOM 810 O O . LEU A 1 99 ? 1.449 1.514 3.696 1.00 98.81 99 LEU A O 1
ATOM 814 N N . ALA A 1 100 ? 1.400 1.778 1.464 1.00 98.75 100 ALA A N 1
ATOM 815 C CA . ALA A 1 100 ? 0.042 2.304 1.401 1.00 98.75 100 ALA A CA 1
ATOM 816 C C . ALA A 1 100 ? -1.015 1.259 1.785 1.00 98.75 100 ALA A C 1
ATOM 818 O O . ALA A 1 100 ? -2.003 1.624 2.428 1.00 98.75 100 ALA A O 1
ATOM 819 N N . TYR A 1 101 ? -0.806 -0.018 1.446 1.00 98.75 101 TYR A N 1
ATOM 820 C CA . TYR A 1 101 ? -1.651 -1.133 1.868 1.00 98.75 101 TYR A CA 1
ATOM 821 C C . TYR A 1 101 ? -1.767 -1.135 3.387 1.00 98.75 101 TYR A C 1
ATOM 823 O O . TYR A 1 101 ? -2.868 -1.007 3.924 1.00 98.75 101 TYR A O 1
ATOM 831 N N . GLY A 1 102 ? -0.632 -1.139 4.088 1.00 98.75 102 GLY A N 1
ATOM 832 C CA . GLY A 1 102 ? -0.626 -1.073 5.543 1.00 98.75 102 GLY A CA 1
ATOM 833 C C . GLY A 1 102 ? -1.242 0.204 6.097 1.00 98.75 102 GLY A C 1
ATOM 834 O O . GLY A 1 102 ? -2.102 0.144 6.980 1.00 98.75 102 GLY A O 1
ATOM 835 N N . LEU A 1 103 ? -0.853 1.359 5.552 1.00 98.81 103 LEU A N 1
ATOM 836 C CA . LEU A 1 103 ? -1.334 2.662 6.011 1.00 98.81 103 LEU A C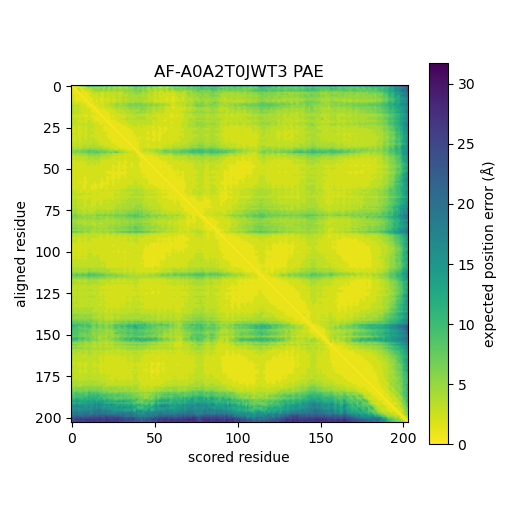A 1
ATOM 837 C C . LEU A 1 103 ? -2.859 2.801 5.890 1.00 98.81 103 LEU A C 1
ATOM 839 O O . LEU A 1 103 ? -3.486 3.428 6.745 1.00 98.81 103 LEU A O 1
ATOM 843 N N . CYS A 1 104 ? -3.461 2.197 4.863 1.00 98.69 104 CYS A N 1
ATOM 844 C CA . CYS A 1 104 ? -4.900 2.243 4.622 1.00 98.69 104 CYS A CA 1
ATOM 845 C C . CYS A 1 104 ? -5.657 1.136 5.365 1.00 98.69 104 CYS A C 1
ATOM 847 O O . CYS A 1 104 ? -6.678 1.415 5.997 1.00 98.69 104 CYS A O 1
ATOM 849 N N . PHE A 1 105 ? -5.180 -0.110 5.319 1.00 98.56 105 PHE A N 1
ATOM 850 C CA . PHE A 1 105 ? -5.889 -1.249 5.908 1.00 98.56 105 PHE A CA 1
ATOM 851 C C . PHE A 1 105 ? -5.728 -1.336 7.424 1.00 98.56 105 PHE A C 1
ATOM 853 O O . PHE A 1 105 ? -6.695 -1.692 8.095 1.00 98.56 105 PHE A O 1
ATOM 860 N N . GLY A 1 106 ? -4.580 -0.955 7.991 1.00 98.50 106 GLY A N 1
ATOM 861 C CA . GLY A 1 106 ? -4.356 -0.974 9.442 1.00 98.50 106 GLY A CA 1
ATOM 862 C C . GLY A 1 106 ? -5.452 -0.234 10.231 1.00 98.50 106 GLY A C 1
ATOM 863 O O . GLY A 1 106 ? -6.100 -0.842 11.090 1.00 98.50 106 GLY A O 1
ATOM 864 N N . PRO A 1 107 ? -5.747 1.044 9.918 1.00 98.25 107 PRO A N 1
ATOM 865 C CA . PRO A 1 107 ? -6.867 1.789 10.503 1.00 98.25 107 PRO A CA 1
ATOM 866 C C . PRO A 1 107 ? -8.238 1.139 10.295 1.00 98.25 107 PRO A C 1
ATOM 868 O O . PRO A 1 107 ? -9.078 1.148 11.198 1.00 98.25 107 PRO A O 1
ATOM 871 N N . VAL A 1 108 ? -8.483 0.585 9.103 1.00 97.88 108 VAL A N 1
ATOM 872 C CA . VAL A 1 108 ? -9.769 -0.030 8.746 1.00 97.88 108 VAL A CA 1
ATOM 873 C C . VAL A 1 108 ? -10.004 -1.285 9.577 1.00 97.88 108 VAL A C 1
ATOM 875 O O . VAL A 1 108 ? -11.057 -1.408 10.201 1.00 97.88 108 VAL A O 1
ATOM 878 N N . VAL A 1 109 ? -9.014 -2.178 9.647 1.00 97.94 109 VAL A N 1
ATOM 879 C CA . VAL A 1 109 ? -9.063 -3.392 10.470 1.00 97.94 109 VAL A CA 1
ATOM 880 C C . VAL A 1 109 ? -9.210 -3.026 11.944 1.00 97.94 109 VAL A C 1
ATOM 882 O O . VAL A 1 109 ? -10.071 -3.583 12.625 1.00 97.94 109 VAL A O 1
ATOM 885 N N . LEU A 1 110 ? -8.451 -2.037 12.431 1.00 98.00 110 LEU A N 1
ATOM 886 C CA . LEU A 1 110 ? -8.566 -1.549 13.806 1.00 98.00 110 LEU A CA 1
ATOM 887 C C . LEU A 1 110 ? -10.004 -1.133 14.157 1.00 98.00 110 LEU A C 1
ATOM 889 O O . LEU A 1 110 ? -10.466 -1.438 15.255 1.00 98.00 110 LEU A O 1
ATOM 893 N N . GLY A 1 111 ? -10.722 -0.486 13.234 1.00 95.62 111 GLY A N 1
ATOM 894 C CA . GLY A 1 111 ? -12.115 -0.066 13.425 1.00 95.62 111 GLY A CA 1
ATOM 895 C C . GLY A 1 111 ? -13.109 -1.214 13.646 1.00 95.62 111 GLY A C 1
ATOM 896 O O . GLY A 1 111 ? -14.190 -0.994 14.193 1.00 95.62 111 GLY A O 1
ATOM 897 N N . PHE A 1 112 ? -12.752 -2.446 13.271 1.00 95.25 112 PHE A N 1
ATOM 898 C CA . PHE A 1 112 ? -13.569 -3.641 13.504 1.00 95.25 112 PHE A CA 1
ATOM 899 C C . PHE A 1 112 ? -13.252 -4.367 14.814 1.00 95.25 112 PHE A C 1
ATOM 901 O O . PHE A 1 112 ? -14.012 -5.249 15.224 1.00 95.25 112 PHE A O 1
ATOM 908 N N . LEU A 1 113 ? -12.150 -4.012 15.473 1.00 96.12 113 LEU A N 1
ATOM 909 C CA . LEU A 1 113 ? -11.634 -4.708 16.643 1.00 96.12 113 LEU A CA 1
ATOM 910 C C . LEU A 1 113 ? -11.950 -3.948 17.936 1.00 96.12 113 LEU A C 1
ATOM 912 O O . LEU A 1 113 ? -12.140 -2.733 17.955 1.00 96.12 113 LEU A O 1
ATOM 916 N N . ARG A 1 114 ? -11.997 -4.678 19.055 1.00 93.19 114 ARG A N 1
ATOM 917 C CA . ARG A 1 114 ? -12.199 -4.115 20.398 1.00 93.19 114 ARG A CA 1
ATOM 918 C C . ARG A 1 114 ? -11.151 -4.639 21.374 1.00 93.19 114 ARG A C 1
ATOM 920 O O . ARG A 1 114 ? -10.613 -5.727 21.202 1.00 93.19 114 ARG A O 1
ATOM 927 N N . GLY A 1 115 ? -10.891 -3.858 22.420 1.00 94.88 115 GLY A N 1
ATOM 928 C CA . GLY A 1 115 ? -9.982 -4.223 23.507 1.00 94.88 115 GLY A CA 1
ATOM 929 C C . GLY A 1 115 ? -8.537 -3.747 23.323 1.00 94.88 115 GLY A C 1
ATOM 930 O O . GLY A 1 115 ? -8.165 -3.135 22.319 1.00 94.88 115 GLY A O 1
ATOM 931 N N . ARG A 1 116 ? -7.713 -4.022 24.342 1.00 95.38 116 ARG A N 1
ATOM 932 C CA . ARG A 1 116 ? -6.327 -3.525 24.445 1.00 95.38 116 ARG A CA 1
ATOM 933 C C . ARG A 1 116 ? -5.376 -4.079 23.379 1.00 95.38 116 ARG A C 1
ATOM 935 O O . ARG A 1 116 ? -4.420 -3.404 23.024 1.00 95.38 116 ARG A O 1
ATOM 942 N N . TRP A 1 117 ? -5.663 -5.268 22.849 1.00 97.50 117 TRP A N 1
ATOM 943 C CA . TRP A 1 117 ? -4.852 -5.932 21.820 1.00 97.50 117 TRP A CA 1
ATOM 944 C C . TRP A 1 117 ? -5.255 -5.582 20.385 1.00 97.50 117 TRP A C 1
ATOM 946 O O . TRP A 1 117 ? -4.555 -5.959 19.453 1.00 97.50 117 TRP A O 1
ATOM 956 N N . ALA A 1 118 ? -6.347 -4.837 20.191 1.00 98.12 118 ALA A N 1
ATOM 957 C CA . ALA A 1 118 ? -6.825 -4.456 18.864 1.00 98.12 118 ALA A CA 1
ATOM 958 C C . ALA A 1 118 ? -5.758 -3.797 17.955 1.00 98.12 118 ALA A C 1
ATOM 960 O O . ALA A 1 118 ? -5.756 -4.117 16.772 1.00 98.12 118 ALA A O 1
ATOM 961 N N . PRO A 1 119 ? -4.834 -2.934 18.442 1.00 98.31 119 PRO A N 1
ATOM 962 C CA . PRO A 1 119 ? -3.760 -2.386 17.606 1.00 98.31 119 PRO A CA 1
ATOM 963 C C . PRO A 1 119 ? -2.821 -3.468 17.078 1.00 98.31 119 PRO A C 1
ATOM 965 O O . PRO A 1 119 ? -2.518 -3.489 15.893 1.00 98.31 119 PRO A O 1
ATOM 968 N N . LEU A 1 120 ? -2.398 -4.376 17.962 1.00 98.44 120 LEU A N 1
ATOM 969 C CA . LEU A 1 120 ? -1.477 -5.454 17.621 1.00 98.44 120 LEU A CA 1
ATOM 970 C C . LEU A 1 120 ? -2.118 -6.410 16.614 1.00 98.44 120 LEU A C 1
ATOM 972 O O . LEU A 1 120 ? -1.509 -6.730 15.606 1.00 98.44 120 LEU A O 1
ATOM 976 N N . ILE A 1 121 ? -3.375 -6.794 16.852 1.00 98.56 121 ILE A N 1
ATOM 977 C CA . ILE A 1 121 ? -4.125 -7.670 15.944 1.00 98.56 121 ILE A CA 1
ATOM 978 C C . ILE A 1 121 ? -4.342 -6.989 14.585 1.00 98.56 121 ILE A C 1
ATOM 980 O O . ILE A 1 121 ? -4.252 -7.650 13.560 1.00 98.56 121 ILE A O 1
ATOM 984 N N . ALA A 1 122 ? -4.599 -5.676 14.544 1.00 98.62 122 ALA A N 1
ATOM 985 C CA . ALA A 1 122 ? -4.743 -4.960 13.277 1.00 98.62 122 ALA A CA 1
ATOM 986 C C . ALA A 1 122 ? -3.450 -4.980 12.446 1.00 98.62 122 ALA A C 1
ATOM 988 O O . ALA A 1 122 ? -3.511 -5.214 11.242 1.00 98.62 122 ALA A O 1
ATOM 989 N N . VAL A 1 123 ? -2.296 -4.775 13.089 1.00 98.81 123 VAL A N 1
ATOM 990 C CA . VAL A 1 123 ? -0.983 -4.878 12.431 1.00 98.81 123 VAL A CA 1
ATOM 991 C C . VAL A 1 123 ? -0.715 -6.312 11.975 1.00 98.81 123 VAL A C 1
ATOM 993 O O . VAL A 1 123 ? -0.321 -6.514 10.833 1.00 98.81 123 VAL A O 1
ATOM 996 N N . GLU A 1 124 ? -1.001 -7.303 12.820 1.00 98.62 124 GLU A N 1
ATOM 997 C CA . GLU A 1 124 ? -0.814 -8.723 12.501 1.00 98.62 124 GLU A CA 1
ATOM 998 C C . GLU A 1 124 ? -1.668 -9.175 11.311 1.00 98.62 124 GLU A C 1
ATOM 1000 O O . GLU A 1 124 ? -1.198 -9.909 10.448 1.00 98.62 124 GLU A O 1
ATOM 1005 N N . VAL A 1 125 ? -2.916 -8.710 11.209 1.00 98.69 125 VAL A N 1
ATOM 1006 C CA . VAL A 1 125 ? -3.770 -9.002 10.047 1.00 98.69 125 VAL A CA 1
ATOM 1007 C C . VAL A 1 125 ? -3.153 -8.442 8.766 1.00 98.69 125 VAL A C 1
ATOM 1009 O O . VAL A 1 125 ? -3.160 -9.128 7.747 1.00 98.69 125 VAL A O 1
ATOM 1012 N N . VAL A 1 126 ? -2.589 -7.230 8.793 1.00 98.75 126 VAL A N 1
ATOM 1013 C CA . VAL A 1 126 ? -1.894 -6.682 7.616 1.00 98.75 126 VAL A CA 1
ATOM 1014 C C . VAL A 1 126 ? -0.637 -7.488 7.299 1.00 98.75 126 VAL A C 1
ATOM 1016 O O . VAL A 1 126 ? -0.457 -7.868 6.148 1.00 98.75 126 VAL A O 1
ATOM 1019 N N . LEU A 1 127 ? 0.208 -7.777 8.293 1.00 98.75 127 LEU A N 1
ATOM 1020 C CA . LEU A 1 127 ? 1.438 -8.549 8.096 1.00 98.75 127 LEU A CA 1
ATOM 1021 C C . LEU A 1 127 ? 1.135 -9.934 7.514 1.00 98.75 127 LEU A C 1
ATOM 1023 O O . LEU A 1 127 ? 1.690 -10.299 6.483 1.00 98.75 127 LEU A O 1
ATOM 1027 N N . SER A 1 128 ? 0.227 -10.684 8.137 1.00 98.62 128 SER A N 1
ATOM 1028 C CA . SER A 1 128 ? -0.130 -12.037 7.700 1.00 98.62 128 SER A CA 1
ATOM 1029 C C . SER A 1 128 ? -0.759 -12.056 6.308 1.00 98.62 128 SER A C 1
ATOM 1031 O O . SER A 1 128 ? -0.429 -12.924 5.507 1.00 98.62 128 SER A O 1
ATOM 1033 N N . THR A 1 129 ? -1.622 -11.093 5.973 1.00 98.31 129 THR A N 1
ATOM 1034 C CA . THR A 1 129 ? -2.197 -11.007 4.618 1.00 98.31 129 THR A CA 1
ATOM 1035 C C . THR A 1 129 ? -1.186 -10.546 3.572 1.00 98.31 129 THR A C 1
ATOM 1037 O O . THR A 1 129 ? -1.231 -11.057 2.458 1.00 98.31 129 THR A O 1
ATOM 1040 N N . SER A 1 130 ? -0.249 -9.661 3.929 1.00 98.19 130 SER A N 1
ATOM 1041 C CA . SER A 1 130 ? 0.885 -9.289 3.073 1.00 98.19 130 SER A CA 1
ATOM 1042 C C . SER A 1 130 ? 1.771 -10.506 2.797 1.00 98.19 130 SER A C 1
ATOM 1044 O O . SER A 1 130 ? 2.031 -10.840 1.651 1.00 98.19 130 SER A O 1
ATOM 1046 N N . ALA A 1 131 ? 2.127 -11.265 3.837 1.00 98.44 131 ALA A N 1
ATOM 1047 C CA . ALA A 1 131 ? 2.910 -12.488 3.690 1.00 98.44 131 ALA A CA 1
ATOM 1048 C C . ALA A 1 131 ? 2.197 -13.555 2.848 1.00 98.44 131 ALA A C 1
ATOM 1050 O O . ALA A 1 131 ? 2.826 -14.220 2.033 1.00 98.44 131 ALA A O 1
ATOM 1051 N N . LEU A 1 132 ? 0.881 -13.717 3.014 1.00 98.25 132 LEU A N 1
ATOM 1052 C CA . LEU A 1 132 ? 0.098 -14.624 2.172 1.00 98.25 132 LEU A CA 1
ATOM 1053 C C . LEU A 1 132 ? 0.100 -14.195 0.700 1.00 98.25 132 LEU A C 1
ATOM 1055 O O . LEU A 1 132 ? 0.114 -15.065 -0.167 1.00 98.25 132 LEU A O 1
ATOM 1059 N N . TYR A 1 133 ? 0.080 -12.888 0.428 1.00 95.56 133 TYR A N 1
ATOM 1060 C CA . TYR A 1 133 ? 0.168 -12.352 -0.927 1.00 95.56 133 TYR A CA 1
ATOM 1061 C C . TYR A 1 133 ? 1.542 -12.637 -1.554 1.00 95.56 133 TYR A C 1
ATOM 1063 O O . TYR A 1 133 ? 1.594 -13.249 -2.617 1.00 95.56 133 TYR A O 1
ATOM 1071 N N . GLU A 1 134 ? 2.636 -12.348 -0.846 1.00 96.00 134 GLU A N 1
ATOM 1072 C CA . GLU A 1 134 ? 3.998 -12.661 -1.314 1.00 96.00 134 GLU A CA 1
ATOM 1073 C C . GLU A 1 134 ? 4.211 -14.159 -1.563 1.00 96.00 134 GLU A C 1
ATOM 1075 O O . GLU A 1 134 ? 4.825 -14.572 -2.543 1.00 96.00 134 GLU A O 1
ATOM 1080 N N . LEU A 1 135 ? 3.684 -15.014 -0.679 1.00 96.62 135 LEU A N 1
ATOM 1081 C CA . LEU A 1 135 ? 3.757 -16.465 -0.860 1.00 96.62 135 LEU A CA 1
ATOM 1082 C C . LEU A 1 135 ? 2.952 -16.931 -2.077 1.00 96.62 135 LEU A C 1
ATOM 1084 O O . LEU A 1 135 ? 3.340 -17.898 -2.734 1.00 96.62 135 LEU A O 1
ATOM 1088 N N . PHE A 1 136 ? 1.836 -16.265 -2.376 1.00 94.19 136 PHE A N 1
ATOM 1089 C CA . PHE A 1 136 ? 1.043 -16.537 -3.568 1.00 94.19 136 PHE A CA 1
ATOM 1090 C C . PHE A 1 136 ? 1.793 -16.134 -4.844 1.00 94.19 136 PHE A C 1
ATOM 1092 O O . PHE A 1 136 ? 1.867 -16.940 -5.772 1.00 94.19 136 PHE A O 1
ATOM 1099 N N . GLU A 1 137 ? 2.401 -14.948 -4.877 1.00 92.19 137 GLU A N 1
ATOM 1100 C CA . GLU A 1 137 ? 3.219 -14.499 -6.010 1.00 92.19 137 GLU A CA 1
ATOM 1101 C C . GLU A 1 137 ? 4.454 -15.372 -6.206 1.00 92.19 137 GLU A C 1
ATOM 1103 O O . GLU A 1 137 ? 4.733 -15.806 -7.323 1.00 92.19 137 GLU A O 1
ATOM 1108 N N . TRP A 1 138 ? 5.128 -15.750 -5.120 1.00 92.38 138 TRP A N 1
ATOM 1109 C CA . TRP A 1 138 ? 6.195 -16.743 -5.173 1.00 92.38 138 TRP A CA 1
ATOM 1110 C C . TRP A 1 138 ? 5.707 -18.071 -5.767 1.00 92.38 138 TRP A C 1
ATOM 1112 O O . TRP A 1 138 ? 6.370 -18.641 -6.633 1.00 92.38 138 TRP A O 1
ATOM 1122 N N . GLY A 1 139 ? 4.522 -18.542 -5.369 1.00 93.56 139 GLY A N 1
ATOM 1123 C CA . GLY A 1 139 ? 3.897 -19.735 -5.938 1.00 93.56 139 GLY A CA 1
ATOM 1124 C C . GLY A 1 139 ? 3.662 -19.636 -7.448 1.00 93.56 139 GLY A C 1
ATOM 1125 O O . GLY A 1 139 ? 3.924 -20.602 -8.164 1.00 93.56 139 GLY A O 1
ATOM 1126 N N . ILE A 1 140 ? 3.221 -18.475 -7.946 1.00 90.38 140 ILE A N 1
ATOM 1127 C CA . ILE A 1 140 ? 3.086 -18.214 -9.388 1.00 90.38 140 ILE A CA 1
ATOM 1128 C C . ILE A 1 140 ? 4.457 -18.210 -10.061 1.00 90.38 140 ILE A C 1
ATOM 1130 O O . ILE A 1 140 ? 4.633 -18.892 -11.072 1.00 90.38 140 ILE A O 1
ATOM 1134 N N . ALA A 1 141 ? 5.435 -17.507 -9.489 1.00 90.06 141 ALA A N 1
ATOM 1135 C CA . ALA A 1 141 ? 6.783 -17.388 -10.036 1.00 90.06 141 ALA A CA 1
ATOM 1136 C C . ALA A 1 141 ? 7.458 -18.754 -10.246 1.00 90.06 141 ALA A C 1
ATOM 1138 O O . ALA A 1 141 ? 8.157 -18.943 -11.238 1.00 90.06 141 ALA A O 1
ATOM 1139 N N . LEU A 1 142 ? 7.187 -19.742 -9.381 1.00 91.94 142 LEU A N 1
ATOM 1140 C CA . LEU A 1 142 ? 7.669 -21.123 -9.546 1.00 91.94 142 LEU A CA 1
ATOM 1141 C C . LEU A 1 142 ? 7.128 -21.837 -10.799 1.00 91.94 142 LEU A C 1
ATOM 1143 O O . LEU A 1 142 ? 7.687 -22.855 -11.206 1.00 91.94 142 LEU A O 1
ATOM 1147 N N . THR A 1 143 ? 6.039 -21.346 -11.394 1.00 92.31 143 THR A N 1
ATOM 1148 C CA . THR A 1 143 ? 5.413 -21.929 -12.596 1.00 92.31 143 THR A CA 1
ATOM 1149 C C . THR A 1 143 ? 5.790 -21.210 -13.893 1.00 92.31 143 THR A C 1
ATOM 1151 O O . THR A 1 143 ? 5.465 -21.696 -14.976 1.00 92.31 143 THR A O 1
ATOM 1154 N N . LEU A 1 144 ? 6.477 -20.070 -13.792 1.00 89.44 144 LEU A N 1
ATOM 1155 C CA . LEU A 1 144 ? 6.850 -19.218 -14.916 1.00 89.44 144 LEU A CA 1
ATOM 1156 C C . LEU A 1 144 ? 8.289 -19.483 -15.376 1.00 89.44 144 LEU A C 1
ATOM 1158 O O . LEU A 1 144 ? 9.130 -19.980 -14.624 1.00 89.44 144 LEU A O 1
ATOM 1162 N N . ALA A 1 145 ? 8.595 -19.127 -16.626 1.00 90.44 145 ALA A N 1
ATOM 1163 C CA . ALA A 1 145 ? 9.985 -19.050 -17.059 1.00 90.44 145 ALA A CA 1
ATOM 1164 C C . ALA A 1 145 ? 10.707 -17.933 -16.274 1.00 90.44 145 ALA A C 1
ATOM 1166 O O . ALA A 1 145 ? 10.064 -16.952 -15.901 1.00 90.44 145 ALA A O 1
ATOM 1167 N N . PRO A 1 146 ? 12.034 -18.013 -16.050 1.00 84.50 146 PRO A N 1
ATOM 1168 C CA . PRO A 1 146 ? 12.741 -17.049 -15.200 1.00 84.50 146 PRO A CA 1
ATOM 1169 C C . PRO A 1 146 ? 12.538 -15.577 -15.589 1.00 84.50 146 PRO A C 1
ATOM 1171 O O . PRO A 1 146 ? 12.376 -14.730 -14.717 1.00 84.50 146 PRO A O 1
ATOM 1174 N N . ALA A 1 147 ? 12.504 -15.273 -16.891 1.00 83.56 147 ALA A N 1
ATOM 1175 C CA . ALA A 1 147 ? 12.271 -13.913 -17.379 1.00 83.56 147 ALA A CA 1
ATOM 1176 C C . ALA A 1 147 ? 10.842 -13.416 -17.088 1.00 83.56 147 ALA A C 1
ATOM 1178 O O . ALA A 1 147 ? 10.657 -12.250 -16.747 1.00 83.56 147 ALA A O 1
ATOM 1179 N N . ASP A 1 148 ? 9.851 -14.305 -17.176 1.00 83.12 148 ASP A N 1
ATOM 1180 C CA . ASP A 1 148 ? 8.449 -13.984 -16.902 1.00 83.12 148 ASP A CA 1
ATOM 1181 C C . ASP A 1 148 ? 8.198 -13.853 -15.394 1.00 83.12 148 ASP A C 1
ATOM 1183 O O . ASP A 1 148 ? 7.427 -12.998 -14.975 1.00 83.12 148 ASP A O 1
ATOM 1187 N N . ALA A 1 149 ? 8.880 -14.655 -14.569 1.00 84.75 149 ALA A N 1
ATOM 1188 C CA . ALA A 1 149 ? 8.828 -14.560 -13.110 1.00 84.75 149 ALA A CA 1
ATOM 1189 C C . ALA A 1 149 ? 9.384 -13.220 -12.599 1.00 84.75 149 ALA A C 1
ATOM 1191 O O . ALA A 1 149 ? 8.755 -12.571 -11.765 1.00 84.75 149 ALA A O 1
ATOM 1192 N N . GLU A 1 150 ? 10.532 -12.785 -13.131 1.00 83.94 150 GLU A N 1
ATOM 1193 C CA . GLU A 1 150 ? 11.139 -11.487 -12.809 1.00 83.94 150 GLU A CA 1
ATOM 1194 C C . GLU A 1 150 ? 10.218 -10.325 -13.208 1.00 83.94 150 GLU A C 1
ATOM 1196 O O . GLU A 1 150 ? 10.024 -9.385 -12.436 1.00 83.94 150 GLU A O 1
ATOM 1201 N N . ALA A 1 151 ? 9.626 -10.401 -14.404 1.00 79.88 151 ALA A N 1
ATOM 1202 C CA . ALA A 1 151 ? 8.712 -9.382 -14.908 1.00 79.88 151 ALA A CA 1
ATOM 1203 C C . ALA A 1 151 ? 7.382 -9.343 -14.138 1.00 79.88 151 ALA A C 1
ATOM 1205 O O . ALA A 1 151 ? 6.857 -8.258 -13.904 1.00 79.88 151 ALA A O 1
ATOM 1206 N N . TYR A 1 152 ? 6.851 -10.504 -13.743 1.00 81.62 152 TYR A N 1
ATOM 1207 C CA . TYR A 1 152 ? 5.598 -10.627 -12.997 1.00 81.62 152 TYR A CA 1
ATOM 1208 C C . TYR A 1 152 ? 5.735 -10.114 -11.556 1.00 81.62 152 TYR A C 1
ATOM 1210 O O . TYR A 1 152 ? 4.920 -9.300 -11.134 1.00 81.62 152 TYR A O 1
ATOM 1218 N N . ASN A 1 153 ? 6.772 -10.545 -10.824 1.00 83.31 153 ASN A N 1
ATOM 1219 C CA . ASN A 1 153 ? 6.998 -10.111 -9.438 1.00 83.31 153 ASN A CA 1
ATOM 1220 C C . ASN A 1 153 ? 7.575 -8.689 -9.351 1.00 83.31 153 ASN A C 1
ATOM 1222 O O . ASN A 1 153 ? 7.573 -8.091 -8.284 1.00 83.31 153 ASN A O 1
ATOM 1226 N N . GLY A 1 154 ? 8.151 -8.160 -10.434 1.00 84.06 154 GLY A N 1
ATOM 1227 C CA . GLY A 1 154 ? 8.705 -6.808 -10.437 1.00 84.06 154 GLY A CA 1
ATOM 1228 C C . GLY A 1 154 ? 9.927 -6.618 -9.528 1.00 84.06 154 GLY A C 1
ATOM 1229 O O . GLY A 1 154 ? 10.177 -5.496 -9.075 1.00 84.06 154 GLY A O 1
ATOM 1230 N N . GLN A 1 155 ? 10.715 -7.677 -9.294 1.00 86.75 155 GLN A N 1
ATOM 1231 C CA . GLN A 1 155 ? 11.852 -7.683 -8.354 1.00 86.75 155 GLN A CA 1
ATOM 1232 C C . GLN A 1 155 ? 12.980 -6.728 -8.769 1.00 86.75 155 GLN A C 1
ATOM 1234 O O . GLN A 1 155 ? 13.661 -6.144 -7.923 1.00 86.75 155 GLN A O 1
ATOM 1239 N N . GLN A 1 156 ? 13.164 -6.520 -10.075 1.00 90.56 156 GLN A N 1
ATOM 1240 C CA . GLN A 1 156 ? 14.222 -5.692 -10.669 1.00 90.56 156 GLN A CA 1
ATOM 1241 C C . GLN A 1 156 ? 15.607 -6.004 -10.070 1.00 90.56 156 GLN A C 1
ATOM 124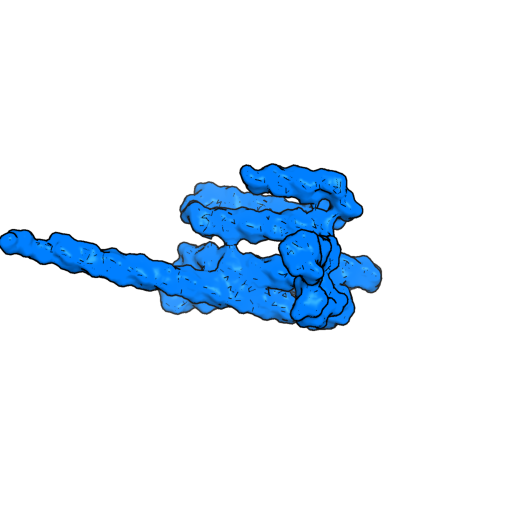3 O O . GLN A 1 156 ? 16.364 -5.098 -9.719 1.00 90.56 156 GLN A O 1
ATOM 1248 N N . GLY A 1 157 ? 15.907 -7.294 -9.908 1.00 89.81 157 GLY A N 1
ATOM 1249 C CA . GLY A 1 157 ? 17.158 -7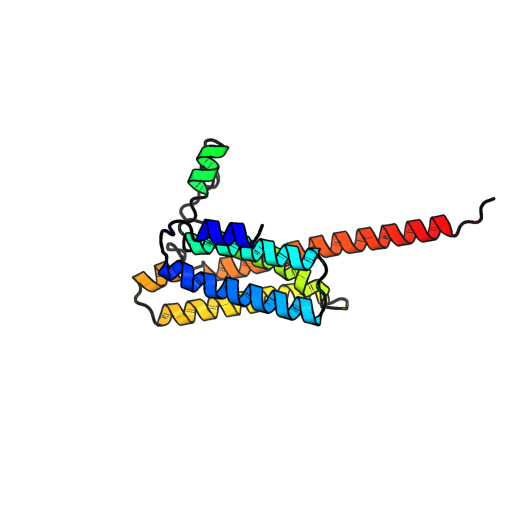.797 -9.340 1.00 89.81 157 GLY A CA 1
ATOM 1250 C C . GLY A 1 157 ? 17.267 -7.758 -7.810 1.00 89.81 157 GLY A C 1
ATOM 1251 O O . GLY A 1 157 ? 18.321 -8.110 -7.276 1.00 89.81 157 GLY A O 1
ATOM 1252 N N . ASP A 1 158 ? 16.224 -7.361 -7.074 1.00 92.38 158 ASP A N 1
ATOM 1253 C CA . ASP A 1 158 ? 16.235 -7.369 -5.608 1.00 92.38 158 ASP A CA 1
ATOM 1254 C C . ASP A 1 158 ? 15.754 -8.712 -5.038 1.00 92.38 158 ASP A C 1
ATOM 1256 O O . ASP A 1 158 ? 14.564 -8.959 -4.874 1.00 92.38 158 ASP A O 1
ATOM 1260 N N . MET A 1 159 ? 16.692 -9.575 -4.642 1.00 91.94 159 MET A N 1
ATOM 1261 C CA . MET A 1 159 ? 16.367 -10.874 -4.029 1.00 91.94 159 MET A CA 1
ATOM 1262 C C . MET A 1 159 ? 15.585 -10.776 -2.702 1.00 91.94 159 MET A C 1
ATOM 1264 O O . MET A 1 159 ? 15.063 -11.779 -2.216 1.00 91.94 159 MET A O 1
ATOM 1268 N N . TRP A 1 160 ? 15.541 -9.593 -2.080 1.00 94.56 160 TRP A N 1
ATOM 1269 C CA . TRP A 1 160 ? 14.853 -9.349 -0.813 1.00 94.56 160 TRP A CA 1
ATOM 1270 C C . TRP A 1 160 ? 13.522 -8.618 -0.987 1.00 94.56 160 TRP A C 1
ATOM 1272 O O . TRP A 1 160 ? 12.995 -8.153 0.023 1.00 94.56 160 TRP A O 1
ATOM 1282 N N . ASP A 1 161 ? 12.996 -8.491 -2.210 1.00 94.50 161 ASP A N 1
ATOM 1283 C CA . ASP A 1 161 ? 11.830 -7.640 -2.488 1.00 94.50 161 ASP A CA 1
ATOM 1284 C C . ASP A 1 161 ? 10.642 -7.988 -1.587 1.00 94.50 161 ASP A C 1
ATOM 1286 O O . ASP A 1 161 ? 10.364 -7.233 -0.658 1.00 94.50 161 ASP A O 1
ATOM 1290 N N . ALA A 1 162 ? 10.141 -9.224 -1.676 1.00 95.25 162 ALA A N 1
ATOM 1291 C CA . ALA A 1 162 ? 9.050 -9.726 -0.838 1.00 95.25 162 ALA A CA 1
ATOM 1292 C C . ALA A 1 162 ? 9.239 -9.445 0.668 1.00 95.25 162 ALA A C 1
ATOM 1294 O O . ALA A 1 162 ? 8.308 -9.091 1.393 1.00 95.25 162 ALA A O 1
ATOM 1295 N N . HIS A 1 163 ? 10.471 -9.563 1.180 1.00 97.75 163 HIS A N 1
ATOM 1296 C CA . HIS A 1 163 ? 10.766 -9.277 2.588 1.00 97.75 163 HIS A CA 1
ATOM 1297 C C . HIS A 1 163 ? 10.620 -7.790 2.920 1.00 97.75 163 HIS A C 1
ATOM 1299 O O . HIS A 1 163 ? 10.082 -7.434 3.973 1.00 97.75 163 HIS A O 1
ATOM 1305 N N . LYS A 1 164 ? 11.113 -6.919 2.036 1.00 97.81 164 LYS A N 1
ATOM 1306 C CA . LYS A 1 164 ? 11.004 -5.464 2.169 1.00 97.81 164 LYS A CA 1
ATOM 1307 C C . LYS A 1 164 ? 9.553 -5.020 2.000 1.00 97.81 164 LYS A C 1
ATOM 1309 O O . LYS A 1 164 ? 9.119 -4.154 2.756 1.00 97.81 164 LYS A O 1
ATOM 1314 N N . ASP A 1 165 ? 8.795 -5.653 1.118 1.00 97.69 165 ASP A N 1
ATOM 1315 C CA . ASP A 1 165 ? 7.386 -5.354 0.866 1.00 97.69 165 ASP A CA 1
ATOM 1316 C C . ASP A 1 165 ? 6.501 -5.744 2.055 1.00 97.69 165 ASP A C 1
ATOM 1318 O O . ASP A 1 165 ? 5.734 -4.919 2.569 1.00 97.69 165 ASP A O 1
ATOM 1322 N N . MET A 1 166 ? 6.711 -6.930 2.638 1.00 98.50 166 MET A N 1
ATOM 1323 C CA . MET A 1 166 ? 6.101 -7.305 3.922 1.00 98.50 166 MET A CA 1
ATOM 1324 C C . MET A 1 166 ? 6.471 -6.339 5.055 1.00 98.50 166 MET A C 1
ATOM 1326 O O . MET A 1 166 ? 5.606 -5.940 5.848 1.00 98.50 166 MET A O 1
ATOM 1330 N N . ALA A 1 167 ? 7.744 -5.942 5.146 1.00 98.69 167 ALA A N 1
ATOM 1331 C CA . ALA A 1 167 ? 8.207 -5.012 6.172 1.00 98.69 167 ALA A CA 1
ATOM 1332 C C . ALA A 1 167 ? 7.571 -3.622 6.011 1.00 98.69 167 ALA A C 1
ATOM 1334 O O . ALA A 1 167 ? 7.141 -3.026 7.001 1.00 98.69 167 ALA A O 1
ATOM 1335 N N . LEU A 1 168 ? 7.449 -3.123 4.779 1.00 98.81 168 LEU A N 1
ATOM 1336 C CA . LEU A 1 168 ? 6.825 -1.838 4.470 1.00 98.81 168 LEU A CA 1
ATOM 1337 C C . LEU A 1 168 ? 5.319 -1.856 4.715 1.00 98.81 168 LEU A C 1
ATOM 1339 O O . LEU A 1 168 ? 4.804 -0.922 5.330 1.00 98.81 168 LEU A O 1
ATOM 1343 N N . ALA A 1 169 ? 4.621 -2.928 4.336 1.00 98.81 169 ALA A N 1
ATOM 1344 C CA . ALA A 1 169 ? 3.215 -3.113 4.687 1.00 98.81 169 ALA A CA 1
ATOM 1345 C C . ALA A 1 169 ? 3.006 -3.096 6.206 1.00 98.81 169 ALA A C 1
ATOM 1347 O O . ALA A 1 169 ? 2.116 -2.415 6.722 1.00 98.81 169 ALA A O 1
ATOM 1348 N N . THR A 1 170 ? 3.881 -3.766 6.951 1.00 98.88 170 THR A N 1
ATOM 1349 C CA . THR A 1 170 ? 3.829 -3.775 8.418 1.00 98.88 170 THR A CA 1
ATOM 1350 C C . THR A 1 170 ? 4.103 -2.390 9.000 1.00 98.88 170 THR A C 1
ATOM 1352 O O . THR A 1 170 ? 3.353 -1.919 9.858 1.00 98.88 170 THR A O 1
ATOM 1355 N N . ALA A 1 171 ? 5.132 -1.694 8.511 1.00 98.88 171 ALA A N 1
ATOM 1356 C CA . ALA A 1 171 ? 5.459 -0.336 8.934 1.00 98.88 171 ALA A CA 1
ATOM 1357 C C . ALA A 1 171 ? 4.299 0.635 8.657 1.00 98.88 171 ALA A C 1
ATOM 1359 O O . ALA A 1 171 ? 3.911 1.405 9.539 1.00 98.88 171 ALA A O 1
ATOM 1360 N N . GLY A 1 172 ? 3.684 0.544 7.475 1.00 98.88 172 GLY A N 1
ATOM 1361 C CA . GLY A 1 172 ? 2.493 1.307 7.112 1.00 98.88 172 GLY A CA 1
ATOM 1362 C C . GLY A 1 172 ? 1.333 1.052 8.071 1.00 98.88 172 GLY A C 1
ATOM 1363 O O . GLY A 1 172 ? 0.714 2.001 8.554 1.00 98.88 172 GLY A O 1
ATOM 1364 N N . ALA A 1 173 ? 1.075 -0.212 8.420 1.00 98.88 173 ALA A N 1
ATOM 1365 C CA . ALA A 1 173 ? 0.026 -0.572 9.371 1.00 98.88 173 ALA A CA 1
ATOM 1366 C C . ALA A 1 173 ? 0.286 -0.015 10.769 1.00 98.88 173 ALA A C 1
ATOM 1368 O O . ALA A 1 173 ? -0.627 0.548 11.374 1.00 98.88 173 ALA A O 1
ATOM 1369 N N . VAL A 1 174 ? 1.522 -0.119 11.267 1.00 98.88 174 VAL A N 1
ATOM 1370 C CA . VAL A 1 174 ? 1.919 0.469 12.553 1.00 98.88 174 VAL A CA 1
ATOM 1371 C C . VAL A 1 174 ? 1.660 1.973 12.542 1.00 98.88 174 VAL A C 1
ATOM 1373 O O . VAL A 1 174 ? 0.975 2.478 13.432 1.00 98.88 174 VAL A O 1
ATOM 1376 N N . LEU A 1 175 ? 2.135 2.688 11.519 1.00 98.75 175 LEU A N 1
ATOM 1377 C CA . LEU A 1 175 ? 1.935 4.132 11.395 1.00 98.75 175 LEU A CA 1
ATOM 1378 C C . LEU A 1 175 ? 0.446 4.498 11.334 1.00 98.75 175 LEU A C 1
ATOM 1380 O O . LEU A 1 175 ? -0.012 5.337 12.112 1.00 98.75 175 LEU A O 1
ATOM 1384 N N . GLY A 1 176 ? -0.333 3.836 10.476 1.00 98.56 176 GLY A N 1
ATOM 1385 C CA . GLY A 1 176 ? -1.769 4.088 10.337 1.00 98.56 176 GLY A CA 1
ATOM 1386 C C . GLY A 1 176 ? -2.535 3.846 11.639 1.00 98.56 176 GLY A C 1
ATOM 1387 O O . GLY A 1 176 ? -3.363 4.667 12.051 1.00 98.56 176 GLY A O 1
ATOM 1388 N N . VAL A 1 177 ? -2.227 2.754 12.339 1.00 98.56 177 VAL A N 1
ATOM 1389 C CA . VAL A 1 177 ? -2.819 2.419 13.640 1.00 98.56 177 VAL A CA 1
ATOM 1390 C C . VAL A 1 177 ? -2.450 3.458 14.700 1.00 98.56 177 VAL A C 1
ATOM 1392 O O . VAL A 1 177 ? -3.335 3.909 15.430 1.00 98.56 177 VAL A O 1
ATOM 1395 N N . LEU A 1 178 ? -1.182 3.873 14.780 1.00 98.38 178 LEU A N 1
ATOM 1396 C CA . LEU A 1 178 ? -0.725 4.885 15.739 1.00 98.38 178 LEU A CA 1
ATOM 1397 C C . LEU A 1 178 ? -1.400 6.238 15.502 1.00 98.38 178 LEU A C 1
ATOM 1399 O O . LEU A 1 1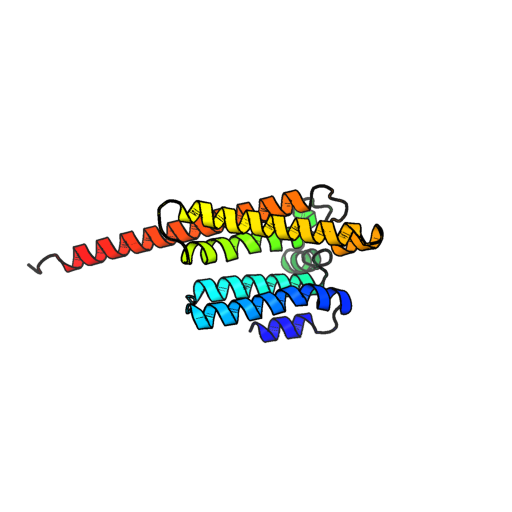78 ? -1.910 6.834 16.453 1.00 98.38 178 LEU A O 1
ATOM 1403 N N . VAL A 1 179 ? -1.474 6.689 14.247 1.00 97.88 179 VAL A N 1
ATOM 1404 C CA . VAL A 1 179 ? -2.179 7.924 13.872 1.00 97.88 179 VAL A CA 1
ATOM 1405 C C . VAL A 1 179 ? -3.650 7.827 14.266 1.00 97.88 179 VAL A C 1
ATOM 1407 O O . VAL A 1 179 ? -4.160 8.699 14.966 1.00 97.88 179 VAL A O 1
ATOM 1410 N N 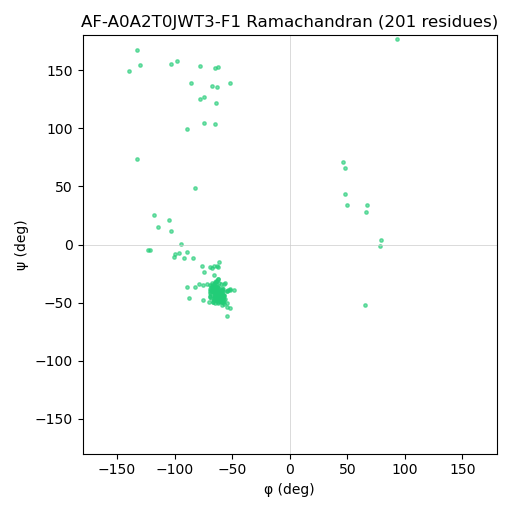. THR A 1 180 ? -4.325 6.731 13.919 1.00 96.88 180 THR A N 1
ATOM 1411 C CA . THR A 1 180 ? -5.744 6.537 14.255 1.00 96.88 180 THR A CA 1
ATOM 1412 C C . THR A 1 180 ? -5.977 6.572 15.765 1.00 96.88 180 THR A C 1
ATOM 1414 O O . THR A 1 180 ? -6.897 7.234 16.245 1.00 96.88 180 THR A O 1
ATOM 1417 N N . ARG A 1 181 ? -5.113 5.911 16.542 1.00 95.88 181 ARG A N 1
ATOM 1418 C CA . ARG A 1 181 ? -5.190 5.895 18.008 1.00 95.88 181 ARG A CA 1
ATOM 1419 C C . ARG A 1 181 ? -4.934 7.261 18.625 1.00 95.88 181 ARG A C 1
ATOM 1421 O O . ARG A 1 181 ? -5.597 7.616 19.597 1.00 95.88 181 ARG A O 1
ATOM 1428 N N . TRP A 1 182 ? -3.994 8.024 18.080 1.00 95.75 182 TRP A N 1
ATOM 1429 C CA . TRP A 1 182 ? -3.743 9.391 18.521 1.00 95.75 182 TRP A CA 1
ATOM 1430 C C . TRP A 1 182 ? -4.960 10.288 18.276 1.00 95.75 182 TRP A C 1
ATOM 1432 O O . TRP A 1 182 ? -5.349 11.038 19.169 1.00 95.75 182 TRP A O 1
ATOM 1442 N N . TRP A 1 183 ? -5.607 10.159 17.113 1.00 93.69 183 TRP A N 1
ATOM 1443 C CA . TRP A 1 183 ? -6.821 10.912 16.777 1.00 93.69 183 TRP A CA 1
ATOM 1444 C C . TRP A 1 183 ? -7.990 10.546 17.701 1.00 93.69 183 TRP A C 1
ATOM 1446 O O . TRP A 1 183 ? -8.631 11.440 18.246 1.00 93.69 183 TRP A O 1
ATOM 1456 N N . GLN A 1 184 ? -8.221 9.250 17.938 1.00 91.19 184 GLN A N 1
ATOM 1457 C CA . GLN A 1 184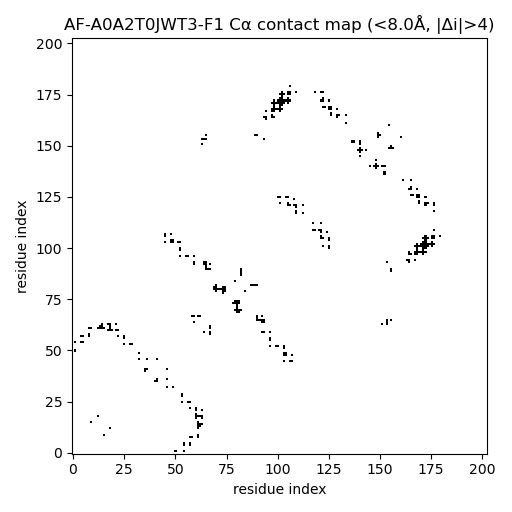 ? -9.260 8.767 18.860 1.00 91.19 184 GLN A CA 1
ATOM 1458 C C . GLN A 1 184 ? -9.058 9.317 20.275 1.00 91.19 184 GLN A C 1
ATOM 1460 O O . GLN A 1 184 ? -9.961 9.931 20.828 1.00 91.19 184 GLN A O 1
ATOM 1465 N N . ARG A 1 185 ? -7.837 9.210 20.819 1.00 92.00 185 ARG A N 1
ATOM 1466 C CA . ARG A 1 185 ? -7.519 9.745 22.153 1.00 92.00 185 ARG A CA 1
ATOM 1467 C C . ARG A 1 185 ? -7.755 11.250 22.255 1.00 92.00 185 ARG A C 1
ATOM 1469 O O . ARG A 1 185 ? -8.217 11.722 23.285 1.00 92.00 185 ARG A O 1
ATOM 1476 N N . ARG A 1 186 ? -7.421 12.013 21.210 1.00 93.25 186 ARG A N 1
ATOM 1477 C CA . ARG A 1 186 ? -7.674 13.461 21.188 1.00 93.25 186 ARG A CA 1
ATOM 1478 C C . ARG A 1 186 ? -9.164 13.785 21.189 1.00 93.25 186 ARG A C 1
ATOM 1480 O O . ARG A 1 186 ? -9.561 14.709 21.890 1.00 93.25 186 ARG A O 1
ATOM 1487 N N . ALA A 1 187 ? -9.964 13.037 20.433 1.00 90.00 187 ALA A N 1
ATOM 1488 C CA . ALA A 1 187 ? -11.413 13.204 20.414 1.00 90.00 187 ALA A CA 1
ATOM 1489 C C . ALA A 1 187 ? -12.037 12.878 21.781 1.00 90.00 187 ALA A C 1
ATOM 1491 O O . ALA A 1 1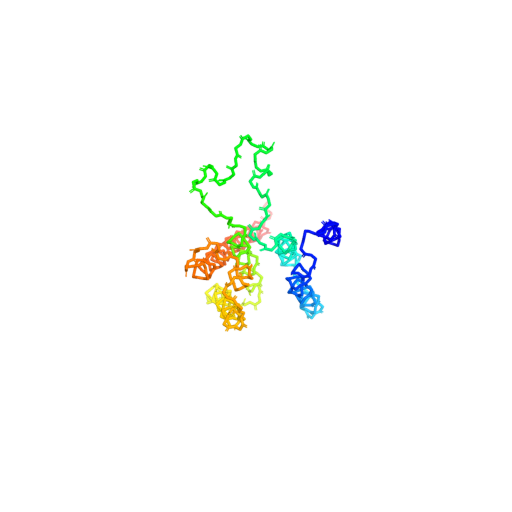87 ? -12.822 13.676 22.284 1.00 90.00 187 ALA A O 1
ATOM 1492 N N . ASP A 1 188 ? -11.612 11.779 22.413 1.00 90.19 188 ASP A N 1
ATOM 1493 C CA . ASP A 1 188 ? -12.094 11.364 23.737 1.00 90.19 188 ASP A CA 1
ATOM 1494 C C . ASP A 1 188 ? -11.767 12.412 24.822 1.00 90.19 188 ASP A C 1
ATOM 1496 O O . ASP A 1 188 ? -12.595 12.727 25.677 1.00 90.19 188 ASP A O 1
ATOM 1500 N N . LEU A 1 189 ? -10.563 12.999 24.786 1.00 91.44 189 LEU A N 1
ATOM 1501 C CA . LEU A 1 189 ? -10.173 14.065 25.718 1.00 91.44 189 LEU A CA 1
ATOM 1502 C C . LEU A 1 189 ? -10.981 15.352 25.503 1.00 91.44 189 LEU A C 1
ATOM 1504 O O . LEU A 1 189 ? -11.327 16.032 26.469 1.00 91.44 189 LEU A O 1
ATOM 1508 N N . ALA A 1 190 ? -11.288 15.689 24.248 1.00 89.56 190 ALA A N 1
ATOM 1509 C CA . ALA A 1 190 ? -12.093 16.860 23.925 1.00 89.56 190 ALA A CA 1
ATOM 1510 C C . ALA A 1 190 ? -13.544 16.708 24.411 1.00 89.56 190 ALA A C 1
ATOM 1512 O O . ALA A 1 190 ? -14.088 17.667 24.957 1.00 89.56 190 ALA A O 1
ATOM 1513 N N . SER A 1 191 ? -14.143 15.516 24.278 1.00 89.94 191 SER A N 1
ATOM 1514 C CA . SER A 1 191 ? -15.511 15.262 24.752 1.00 89.94 191 SER A CA 1
ATOM 1515 C C . SER A 1 191 ? -15.633 15.322 26.276 1.00 89.94 191 SER A C 1
ATOM 1517 O O . SER A 1 191 ? -16.586 15.893 26.793 1.00 89.94 191 SER A O 1
ATOM 1519 N N . VAL A 1 192 ? -14.641 14.811 27.015 1.00 88.31 192 VAL A N 1
ATOM 1520 C CA . VAL A 1 192 ? -14.640 14.900 28.489 1.00 88.31 192 VAL A CA 1
ATOM 1521 C C . VAL A 1 192 ? -14.592 16.361 28.955 1.00 88.31 192 VAL A C 1
ATOM 1523 O O . VAL A 1 192 ? -15.338 16.749 29.850 1.00 88.31 192 VAL A O 1
ATOM 1526 N N . CYS A 1 193 ? -13.761 17.191 28.316 1.00 87.62 193 CYS A N 1
ATOM 1527 C CA . CYS A 1 193 ? -13.648 18.613 28.650 1.00 87.62 193 CYS A CA 1
ATOM 1528 C C . CYS A 1 193 ? -14.943 19.392 28.344 1.00 87.62 193 CYS A C 1
ATOM 1530 O O . CYS A 1 193 ? -15.347 20.251 29.131 1.00 87.62 193 CYS A O 1
ATOM 1532 N N . SER A 1 194 ? -15.628 19.083 27.232 1.00 86.81 194 SER A N 1
ATOM 1533 C CA . SER A 1 194 ? -16.918 19.710 26.913 1.00 86.81 194 SER A CA 1
ATOM 1534 C C . SER A 1 194 ? -18.021 19.322 27.898 1.00 86.81 194 SER A C 1
ATOM 1536 O O . SER A 1 194 ? -18.796 20.188 28.309 1.00 86.81 194 SER A O 1
ATOM 1538 N N . ASP A 1 195 ? -18.066 18.054 28.311 1.00 87.69 195 ASP A N 1
ATOM 1539 C CA . ASP A 1 195 ? -19.060 17.567 29.270 1.00 87.69 195 ASP A CA 1
ATOM 1540 C C . ASP A 1 195 ? -18.860 18.235 30.639 1.00 87.69 195 ASP A C 1
ATOM 1542 O O . ASP A 1 195 ? -19.815 18.748 31.228 1.00 87.69 195 ASP A O 1
ATOM 1546 N N . GLU A 1 196 ? -17.610 18.340 31.102 1.00 85.44 196 GLU A N 1
ATOM 1547 C CA . GLU A 1 196 ? -17.270 19.020 32.355 1.00 85.44 196 GLU A CA 1
ATOM 1548 C C . GLU A 1 196 ? -17.654 20.509 32.318 1.00 85.44 196 GLU A C 1
ATOM 1550 O O . GLU A 1 196 ? -18.286 21.005 33.255 1.00 85.44 196 GLU A O 1
ATOM 1555 N N . ALA A 1 197 ? -17.365 21.214 31.219 1.00 83.25 197 ALA A N 1
ATOM 1556 C CA . ALA A 1 197 ? -17.747 22.616 31.043 1.00 83.25 197 ALA A CA 1
ATOM 1557 C C . ALA A 1 197 ? -19.272 22.829 31.052 1.00 83.25 197 ALA A C 1
ATOM 1559 O O . ALA A 1 197 ? -19.744 23.817 31.613 1.00 83.25 197 ALA A O 1
ATOM 1560 N N . SER A 1 198 ? -20.042 21.901 30.473 1.00 83.69 198 SER A N 1
ATOM 1561 C CA . SER A 1 198 ? -21.511 21.970 30.433 1.00 83.69 198 SER A CA 1
ATOM 1562 C C . SER A 1 198 ? -22.189 21.651 31.773 1.00 83.69 198 SER A C 1
ATOM 1564 O O . SER A 1 198 ? -23.311 22.088 32.019 1.00 83.69 198 SER A O 1
ATOM 1566 N N . SER A 1 199 ? -21.506 20.908 32.650 1.00 82.56 199 SER A N 1
ATOM 1567 C CA . SER A 1 199 ? -22.023 20.474 33.955 1.00 82.56 199 SER A CA 1
ATOM 1568 C C . SER A 1 199 ? -21.873 21.503 35.086 1.00 82.56 199 SER A C 1
ATOM 1570 O O . SER A 1 199 ? -22.468 21.326 36.151 1.00 82.56 199 SER A O 1
ATOM 1572 N N . LYS A 1 200 ? -21.103 22.586 34.889 1.00 76.81 200 LYS A N 1
ATOM 1573 C CA . LYS A 1 200 ? -20.971 23.652 35.896 1.00 76.81 200 LYS A CA 1
ATOM 1574 C C . LYS A 1 200 ? -22.244 24.513 35.925 1.00 76.81 200 LYS A C 1
ATOM 1576 O O . LYS A 1 200 ? -22.641 25.016 34.876 1.00 76.81 200 LYS A O 1
ATOM 1581 N N . PRO A 1 201 ? -22.881 24.723 37.096 1.00 68.25 201 PRO A N 1
ATOM 1582 C CA . PRO A 1 201 ? -24.062 25.575 37.185 1.00 68.25 201 PRO A CA 1
ATOM 1583 C C . PRO A 1 201 ? -23.701 27.013 36.796 1.00 68.25 201 PRO A C 1
ATOM 1585 O O . PRO A 1 201 ? -22.667 27.531 37.224 1.00 68.25 201 PRO A O 1
ATOM 1588 N N . ALA A 1 202 ? -24.550 27.649 35.984 1.00 68.06 202 ALA A N 1
ATOM 1589 C CA . ALA A 1 202 ? -24.458 29.077 35.707 1.00 68.06 202 ALA A CA 1
ATOM 1590 C C . ALA A 1 202 ? -24.731 29.828 37.019 1.00 68.06 202 ALA A C 1
ATOM 1592 O O . ALA A 1 202 ? -25.863 29.832 37.503 1.00 68.06 202 ALA A O 1
ATOM 1593 N N . GLY A 1 203 ? -23.662 30.339 37.632 1.00 60.94 203 GLY A N 1
ATOM 1594 C CA . GLY A 1 203 ? -23.726 31.198 38.815 1.00 60.94 203 GLY A CA 1
ATOM 1595 C C . GLY A 1 203 ? -24.238 32.590 38.490 1.00 60.94 203 GLY A C 1
ATOM 1596 O O . GLY A 1 203 ? -24.067 33.024 37.328 1.00 60.94 203 GLY A O 1
#

Radius of gyration: 20.34 Å; Cα contacts (8 Å, |Δi|>4): 206; chains: 1; bounding box: 45×53×63 Å

Solvent-accessible surface area (backbone atoms only — not comparable to full-atom values): 10683 Å² total; per-residue (Å²): 109,70,70,54,53,53,52,56,42,61,58,83,44,88,41,62,69,63,21,51,57,51,41,49,56,46,53,50,50,50,53,50,51,53,54,49,32,75,76,67,61,60,55,68,68,49,52,48,32,51,51,52,43,47,47,52,50,46,56,31,22,34,30,60,25,53,59,58,63,56,40,60,54,32,26,74,74,70,75,46,31,57,39,71,77,69,71,50,93,63,67,60,52,49,49,50,50,28,23,40,47,8,35,34,45,11,38,43,49,31,74,77,48,74,70,93,57,22,64,58,52,19,27,47,52,43,32,53,52,42,47,52,48,47,52,49,52,52,58,52,35,74,76,42,57,73,72,54,25,43,59,71,72,42,43,81,87,41,94,54,41,64,62,51,31,34,50,31,16,31,52,18,7,49,52,23,34,53,53,48,50,53,52,51,53,52,52,56,54,51,53,53,53,52,53,55,64,69,68,57,78,89,127

Sequence (203 aa):
MFGGLLAVTWWRPPFPAEQAMHHSLTVAGLVVLILVHRRRRLPFSSYALILIFLGLHSVAARWMYSFVPYDDWTRALFGTSLSEAAGWERNHFDRLVHLAYGLCFGPVVLGFLRGRWAPLIAVEVVLSTSALYELFEWGIALTLAPADAEAYNGQQGDMWDAHKDMALATAGAVLGVLVTRWWQRRADLASVCSDEASSKPAG

Foldseek 3Di:
DLVVLLVVLPPPQPDVVQLVVLCVVLVVLVVVLVVCCVVPVQDPLLSVLSSVLSSLSSLCSSLLVFGNVQQVVCCVVPVGGPCVVVVHPGRCSLLVSLLSLQLNQLLNQLVVDDDDCSNVVSLVVQLVVLLVVLVVLVVVLVVDDVVVSCSNVVCVPPPCVSVSSSVSNSVSSNVNSVVSVVVVVVVVVVVVVVVVVVPDDDD

Organism: NCBI:txid113567